Protein AF-A0AA38UL57-F1 (afdb_monomer)

Foldseek 3Di:
DDPPQQPDQDQDPVQRERDDDPNVVVVLVVVDADQEEEEAEDDPPYCPPPRVLSHANHAEYAYEYDAPDDDPQVVLLCVCVSYLNHFKYKYAYFHDDDDPPDDHPQCCQLVVVCVVVVNPVFKTWGMWMWGFDPDSPGSDIHTQETEIETDADPPCPLVSLLSCLVSHLNHAYYEYHDVRPPDDDDPVSVVVSVVSNPNYNYYHYHPPPDDD

Sequence (212 aa):
MRNDDLSKVIYDYQTARLAFTPQFQMYLNQGMRLACLELPSLTPSSVFQSDFKILNGLEKIQVHMNADFLILSSWLSVLPSIHPTLNEFWLLHYIHDRSACHTAPSLSSFLDESRQQDLEKFISIRQVGLCRALGHHSQEWHVMGIVLKTELLCTSLLEILMLAASSFPKLKTLSLDLILLKTIYNINDFASVLAQFSSLRVLFLKNVLRCP

Solvent-accessible surface area (backbone atoms only — not comparable to full-atom values): 12122 Å² total; per-residue (Å²): 132,82,86,83,72,74,79,56,73,40,75,38,82,88,78,38,36,77,44,63,45,76,67,45,50,51,42,45,75,73,67,51,61,47,46,67,48,77,38,83,61,82,60,90,88,29,66,84,45,80,72,49,66,71,57,45,63,28,28,33,40,36,33,30,55,65,88,83,66,72,64,63,57,76,48,62,61,46,45,50,79,69,31,65,60,43,43,39,41,32,43,41,28,77,53,73,79,93,72,81,82,48,71,49,76,72,47,40,66,46,52,52,53,28,52,77,69,69,46,52,84,32,50,31,55,39,30,41,28,30,28,50,44,95,54,94,78,54,69,49,60,40,43,28,28,41,30,40,32,42,33,80,68,37,80,56,59,65,59,53,46,42,47,46,26,70,62,31,61,62,25,29,34,44,32,43,36,33,56,54,58,78,62,88,74,59,67,65,61,54,50,58,44,57,63,59,34,79,42,53,76,41,79,44,79,37,61,73,84,73,76,130

pLDDT: mean 75.28, std 16.04, range [33.53, 96.0]

Radius of gyration: 19.3 Å; Cα contacts (8 Å, |Δi|>4): 361; chains: 1; bounding box: 56×39×55 Å

Organism: NCBI:txid153919

Nearest PDB structures (foldseek):
  5hyw-assembly2_C  TM=4.059E-01  e=1.872E-01  Oryza sativa Japonica Group
  7r3b-assembly2_F  TM=3.282E-01  e=5.975E-01  Lactiplantibacillus plantarum
  7r3b-assembly1_A  TM=2.988E-01  e=3.896E-01  Lactiplantibacillus plantarum
  3m5d-assembly1_A  TM=2.687E-01  e=8.109E-01  Xanthomonas campestris pv. campestris
  7r3b-assembly2_G  TM=2.840E-01  e=4.680E-01  Lactiplantibacillus plantarum

Structure (mmCIF, N/CA/C/O backbone):
data_AF-A0AA38UL57-F1
#
_entry.id   AF-A0AA38UL57-F1
#
loop_
_atom_site.group_PDB
_atom_site.id
_atom_site.type_symbol
_atom_site.label_atom_id
_atom_site.label_alt_id
_atom_site.label_comp_id
_atom_site.label_asym_id
_atom_site.label_entity_id
_atom_site.label_seq_id
_atom_site.pdbx_PDB_ins_code
_atom_site.Cartn_x
_atom_site.Cartn_y
_atom_site.Cartn_z
_atom_site.occupancy
_atom_site.B_iso_or_equiv
_atom_site.auth_seq_id
_atom_site.auth_comp_id
_atom_site.auth_asym_id
_atom_site.auth_atom_id
_atom_site.pdbx_PDB_model_num
ATOM 1 N N . MET A 1 1 ? -36.461 15.541 4.515 1.00 39.69 1 MET A N 1
ATOM 2 C CA . MET A 1 1 ? -35.155 15.813 5.154 1.00 39.69 1 MET A CA 1
ATOM 3 C C . MET A 1 1 ? -34.126 14.947 4.453 1.00 39.69 1 MET A C 1
ATOM 5 O O . MET A 1 1 ? -34.385 13.762 4.290 1.00 39.69 1 MET A O 1
ATOM 9 N N . ARG A 1 2 ? -33.064 15.553 3.909 1.00 33.53 2 ARG A N 1
ATOM 10 C CA . ARG A 1 2 ? -32.035 14.860 3.118 1.00 33.53 2 ARG A CA 1
ATOM 11 C C . ARG A 1 2 ? -31.166 13.994 4.031 1.00 33.53 2 ARG A C 1
ATOM 13 O O . ARG A 1 2 ? -30.844 14.406 5.138 1.00 33.53 2 ARG A O 1
ATOM 20 N N . ASN A 1 3 ? -30.814 12.812 3.544 1.00 37.47 3 ASN A N 1
ATOM 21 C CA . ASN A 1 3 ? -30.130 11.736 4.263 1.00 37.47 3 ASN A CA 1
ATOM 22 C C . ASN A 1 3 ? -28.591 11.913 4.281 1.00 37.47 3 ASN A C 1
ATOM 24 O O . ASN A 1 3 ? -27.860 10.953 4.497 1.00 37.47 3 ASN A O 1
ATOM 28 N N . ASP A 1 4 ? -28.096 13.130 4.024 1.00 42.66 4 ASP A N 1
ATOM 29 C CA . ASP A 1 4 ? -26.707 13.386 3.602 1.00 42.66 4 ASP A CA 1
ATOM 30 C C . ASP A 1 4 ? -25.745 13.780 4.746 1.00 42.66 4 ASP A C 1
ATOM 32 O O . ASP A 1 4 ? -24.563 14.023 4.499 1.00 42.66 4 ASP A O 1
ATOM 36 N N . ASP A 1 5 ? -26.222 13.842 5.997 1.00 46.06 5 ASP A N 1
ATOM 37 C CA . ASP A 1 5 ? -25.428 14.310 7.154 1.00 46.06 5 ASP A CA 1
ATOM 38 C C . ASP A 1 5 ? -25.209 13.265 8.263 1.00 46.06 5 ASP A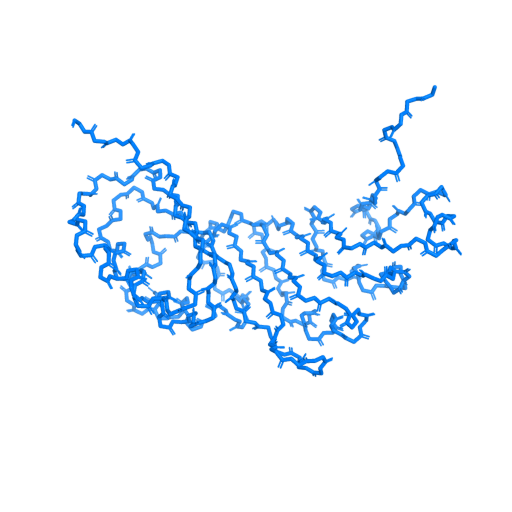 C 1
ATOM 40 O O . ASP A 1 5 ? -24.535 13.539 9.256 1.00 46.06 5 ASP A O 1
ATOM 44 N N . LEU A 1 6 ? -25.711 12.039 8.090 1.00 44.00 6 LEU A N 1
ATOM 45 C CA . LEU A 1 6 ? -25.565 10.967 9.086 1.00 44.00 6 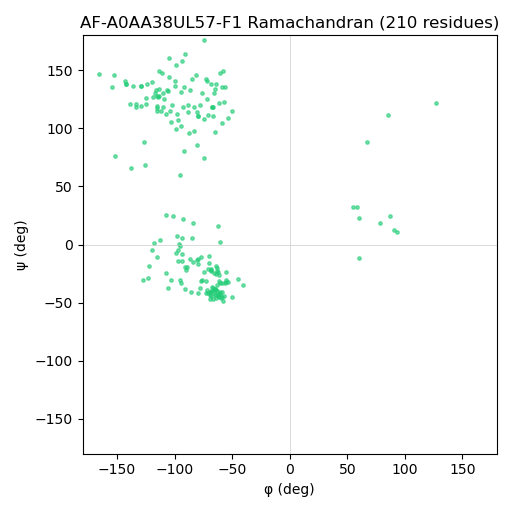LEU A CA 1
ATOM 46 C C . LEU A 1 6 ? -24.207 10.246 9.043 1.00 44.00 6 LEU A C 1
ATOM 48 O O . LEU A 1 6 ? -23.879 9.507 9.968 1.00 44.00 6 LEU A O 1
ATOM 52 N N . SER A 1 7 ? -23.415 10.450 7.989 1.00 47.94 7 SER A N 1
ATOM 53 C CA . SER A 1 7 ? -22.203 9.672 7.694 1.00 47.94 7 SER A CA 1
ATOM 54 C C . SER A 1 7 ? -20.891 10.451 7.816 1.00 47.94 7 SER A C 1
ATOM 56 O O . SER A 1 7 ? -19.830 9.905 7.520 1.00 47.94 7 SER A O 1
ATOM 58 N N . LYS A 1 8 ? -20.920 11.716 8.250 1.00 53.06 8 LYS A N 1
ATOM 59 C CA . LYS A 1 8 ? -19.702 12.532 8.319 1.00 53.06 8 LYS A CA 1
ATOM 60 C C . LYS A 1 8 ? -19.080 12.464 9.707 1.00 53.06 8 LYS A C 1
ATOM 62 O O . LYS A 1 8 ? -19.508 13.152 10.631 1.00 53.06 8 LYS A O 1
ATOM 67 N N . VAL A 1 9 ? -18.022 11.669 9.821 1.00 57.31 9 VAL A N 1
ATOM 68 C CA . VAL A 1 9 ? -16.957 11.970 10.778 1.00 57.31 9 VAL A CA 1
ATOM 69 C C . VAL A 1 9 ? -16.225 13.185 10.215 1.00 57.31 9 VAL A C 1
ATOM 71 O O . VAL A 1 9 ? -15.632 13.106 9.140 1.00 57.31 9 VAL A O 1
ATOM 74 N N . ILE A 1 10 ? -16.339 14.331 10.883 1.00 59.44 10 ILE A N 1
ATOM 75 C CA . ILE A 1 10 ? -15.675 15.558 10.446 1.00 59.44 10 ILE A CA 1
ATOM 76 C C . ILE A 1 10 ? -14.338 15.610 11.169 1.00 59.44 10 ILE A C 1
ATOM 78 O O . ILE A 1 10 ? -14.285 15.661 12.395 1.00 59.44 10 ILE A O 1
ATOM 82 N N . TYR A 1 11 ? -13.246 15.590 10.414 1.00 55.00 11 TYR A N 1
ATOM 83 C CA . TYR A 1 11 ? -11.950 15.935 10.974 1.00 55.00 11 TYR A CA 1
ATOM 84 C C . TYR A 1 11 ? -11.855 17.459 11.049 1.00 55.00 11 TYR A C 1
ATOM 86 O O . TYR A 1 11 ? -11.825 18.134 10.018 1.00 55.00 11 TYR A O 1
ATOM 94 N N . ASP A 1 12 ? -11.865 18.010 12.261 1.00 55.81 12 ASP A N 1
ATOM 95 C CA . ASP A 1 12 ? -11.631 19.436 12.458 1.00 55.81 12 ASP A CA 1
ATOM 96 C C . ASP A 1 12 ? -10.126 19.688 12.392 1.00 55.81 12 ASP A C 1
ATOM 98 O O . ASP A 1 12 ? -9.389 19.297 13.286 1.00 55.81 12 ASP A O 1
ATOM 102 N N . TYR A 1 13 ? -9.661 20.357 11.340 1.00 53.31 13 TYR A N 1
ATOM 103 C CA . TYR A 1 13 ? -8.241 20.652 11.144 1.00 53.31 13 TYR A CA 1
ATOM 104 C C . TYR A 1 13 ? -7.667 21.664 12.143 1.00 53.31 13 TYR A C 1
ATOM 106 O O . TYR A 1 13 ? -6.452 21.685 12.335 1.00 53.31 13 TYR A O 1
ATOM 114 N N . GLN A 1 14 ? -8.501 22.508 12.759 1.00 49.41 14 GLN A N 1
ATOM 115 C CA . GLN A 1 14 ? -8.043 23.542 13.693 1.00 49.41 14 GLN A CA 1
ATOM 116 C C . GLN A 1 14 ? -7.761 22.955 15.073 1.00 49.41 14 GLN A C 1
ATOM 118 O O . GLN A 1 14 ? -6.758 23.287 15.701 1.00 49.41 14 GLN A O 1
ATOM 123 N N . THR A 1 15 ? -8.640 22.066 15.535 1.00 53.81 15 THR A N 1
ATOM 124 C CA . THR A 1 15 ? -8.465 21.358 16.814 1.00 53.81 15 THR A CA 1
ATOM 125 C C . THR A 1 15 ? -7.777 20.010 16.645 1.00 53.81 15 THR A C 1
ATOM 127 O O . THR A 1 15 ? -7.304 19.423 17.617 1.00 53.81 15 THR A O 1
ATOM 130 N N . ALA A 1 16 ? -7.703 19.540 15.400 1.00 54.12 16 ALA A N 1
ATOM 131 C CA . ALA A 1 16 ? -7.170 18.261 14.981 1.00 54.12 16 ALA A CA 1
ATOM 132 C C . ALA A 1 16 ? -7.927 17.062 15.623 1.00 54.12 16 ALA A C 1
ATOM 134 O O . ALA A 1 16 ? -7.441 15.936 15.703 1.00 54.12 16 ALA A O 1
ATOM 135 N N . ARG A 1 17 ? -9.178 17.290 16.047 1.00 59.09 17 ARG A N 1
ATOM 136 C CA . ARG A 1 17 ? -10.042 16.287 16.685 1.00 59.09 17 ARG A CA 1
ATOM 137 C C . ARG A 1 17 ? -11.017 15.676 15.688 1.00 59.09 17 ARG A C 1
ATOM 139 O O . ARG A 1 17 ? -11.420 16.298 14.703 1.00 59.09 17 ARG A O 1
ATOM 146 N N . LEU A 1 18 ? -11.453 14.456 15.996 1.00 65.19 18 LEU A N 1
ATOM 147 C CA . LEU A 1 18 ? -12.640 13.888 15.370 1.00 65.19 18 LEU A CA 1
ATOM 148 C C . LEU A 1 18 ? -13.866 14.568 15.976 1.00 65.19 18 LEU A C 1
ATOM 150 O O . LEU A 1 18 ? -14.209 14.341 17.136 1.00 65.19 18 LEU A O 1
ATOM 154 N N . ALA A 1 19 ? -14.514 15.421 15.193 1.00 64.62 19 ALA A N 1
ATOM 155 C CA . ALA A 1 19 ? -15.804 15.983 15.533 1.00 64.62 19 ALA A CA 1
ATOM 156 C C . ALA A 1 19 ? -16.893 15.042 15.011 1.00 64.62 19 ALA A C 1
ATOM 158 O O . ALA A 1 19 ? -17.074 14.844 13.805 1.00 64.62 19 ALA A O 1
ATOM 159 N N . PHE A 1 20 ? -17.630 14.453 15.946 1.00 70.25 20 PHE A N 1
ATOM 160 C CA . PHE A 1 20 ? -18.813 13.666 15.638 1.00 70.25 20 PHE A CA 1
ATOM 161 C C . PHE A 1 20 ? -20.037 14.568 15.690 1.00 70.25 20 PHE A C 1
ATOM 163 O O . PHE A 1 20 ? -20.208 15.354 16.625 1.00 70.25 20 PHE A O 1
ATOM 170 N N . THR A 1 21 ? -20.923 14.445 14.703 1.00 72.44 21 THR A N 1
ATOM 171 C CA . THR A 1 21 ? -22.238 15.074 14.827 1.00 72.44 21 THR A CA 1
ATOM 172 C C . THR A 1 21 ? -22.956 14.477 16.048 1.00 72.44 21 THR A C 1
ATOM 174 O O . THR A 1 21 ? -22.775 13.290 16.347 1.00 72.44 21 THR A O 1
ATOM 177 N N . PRO A 1 22 ? -23.801 15.242 16.767 1.00 74.94 22 PRO A N 1
ATOM 178 C CA . PRO A 1 22 ? -24.535 14.715 17.923 1.00 74.94 22 PRO A CA 1
ATOM 179 C C . PRO A 1 22 ? -25.340 13.446 17.598 1.00 74.94 22 PRO A C 1
ATOM 181 O O . PRO A 1 22 ? -25.468 12.546 18.424 1.00 74.94 22 PRO A O 1
ATOM 184 N N . GLN A 1 23 ? -25.839 13.354 16.363 1.00 75.56 23 GLN A N 1
ATOM 185 C CA . GLN A 1 23 ? -26.546 12.187 15.843 1.00 75.56 23 GLN A CA 1
ATOM 186 C C . GLN A 1 23 ? -25.615 10.976 15.716 1.00 75.56 23 GLN A C 1
ATOM 188 O O . GLN A 1 23 ? -25.959 9.898 16.190 1.00 75.56 23 GLN A O 1
ATOM 193 N N . PHE A 1 24 ? -24.419 11.148 15.146 1.00 75.75 24 PHE A N 1
ATOM 194 C CA . PHE A 1 24 ? -23.432 10.074 15.039 1.00 75.75 24 PHE A CA 1
ATOM 195 C C . PHE A 1 24 ? -22.999 9.558 16.417 1.00 75.75 24 PHE A C 1
ATOM 197 O O . PHE A 1 24 ? -22.972 8.348 16.639 1.00 75.75 24 PHE A O 1
ATOM 204 N N . GLN A 1 25 ? -22.764 10.462 17.375 1.00 77.62 25 GLN A N 1
ATOM 205 C CA . GLN A 1 25 ? -22.447 10.085 18.755 1.00 77.62 25 GLN A CA 1
ATOM 206 C C . GLN A 1 25 ? -23.578 9.272 19.403 1.00 77.62 25 GLN A C 1
ATOM 208 O O . GLN A 1 25 ? -23.317 8.288 20.094 1.00 77.62 25 GLN A O 1
ATOM 213 N N . MET A 1 26 ? -24.837 9.649 19.162 1.00 80.69 26 MET A N 1
ATOM 214 C CA . MET A 1 26 ? -25.993 8.893 19.644 1.00 80.69 26 MET A CA 1
ATOM 215 C C . MET A 1 26 ? -26.011 7.464 19.081 1.00 80.69 26 MET A C 1
ATOM 217 O O . MET A 1 26 ? -26.244 6.528 19.843 1.00 80.69 26 MET A O 1
ATOM 221 N N . TYR A 1 27 ? -25.711 7.270 17.792 1.00 81.50 27 TYR A N 1
ATOM 222 C CA . TYR A 1 27 ? -25.645 5.929 17.197 1.00 81.50 27 TYR A CA 1
ATOM 223 C C . TYR A 1 27 ? -24.484 5.093 17.737 1.00 81.50 27 TYR A C 1
ATOM 225 O O . TYR A 1 27 ? -24.675 3.912 18.033 1.00 81.50 27 TYR A O 1
ATOM 233 N N . LEU A 1 28 ? -23.302 5.691 17.926 1.00 81.38 28 LEU A N 1
ATOM 234 C CA . LEU A 1 28 ? -22.182 5.014 18.591 1.00 81.38 28 LEU A CA 1
ATOM 235 C C . LEU A 1 28 ? -22.581 4.548 20.000 1.00 81.38 28 LEU A C 1
ATOM 237 O O . LEU A 1 28 ? -22.353 3.393 20.358 1.00 81.38 28 LEU A O 1
ATOM 241 N N . ASN A 1 29 ? -23.259 5.409 20.766 1.00 81.94 29 ASN A N 1
ATOM 242 C CA . ASN A 1 29 ? -23.751 5.083 22.107 1.00 81.94 29 ASN A CA 1
ATOM 243 C C . ASN A 1 29 ? -24.842 3.992 22.100 1.00 81.94 29 ASN A C 1
ATOM 245 O O . ASN A 1 29 ? -25.008 3.290 23.094 1.00 81.94 29 ASN A O 1
ATOM 249 N N . GLN A 1 30 ? -25.565 3.820 20.989 1.00 85.81 30 GLN A N 1
ATOM 250 C CA . GLN A 1 30 ? -26.542 2.741 20.779 1.00 85.81 30 GLN A CA 1
ATOM 251 C C . GLN A 1 30 ? -25.903 1.431 20.278 1.00 85.81 30 GLN A C 1
ATOM 253 O O . GLN A 1 30 ? -26.613 0.471 19.985 1.00 85.81 30 GLN A O 1
ATOM 258 N N . GLY A 1 31 ? -24.569 1.363 20.196 1.00 81.69 31 GLY A N 1
ATOM 259 C CA . GLY A 1 31 ? -23.832 0.153 19.826 1.00 81.69 31 GLY A CA 1
ATOM 260 C C . GLY A 1 31 ? -23.500 0.033 18.339 1.00 81.69 31 GLY A C 1
ATOM 261 O O . GLY A 1 31 ? -23.044 -1.032 17.911 1.00 81.69 31 GLY A O 1
ATOM 262 N N . MET A 1 32 ? -23.692 1.096 17.549 1.00 82.81 32 MET A N 1
ATOM 263 C CA . MET A 1 32 ? -23.219 1.128 16.165 1.00 82.81 32 MET A CA 1
ATOM 264 C C . MET A 1 32 ? -21.700 0.925 16.125 1.00 82.81 32 MET A C 1
ATOM 266 O O . MET A 1 32 ? -20.954 1.525 16.899 1.00 82.81 32 MET A O 1
ATOM 270 N N . ARG A 1 33 ? -21.245 0.072 15.204 1.00 82.81 33 ARG A N 1
ATOM 271 C CA . ARG A 1 33 ? -19.826 -0.215 14.980 1.00 82.81 33 ARG A CA 1
ATOM 272 C C . ARG A 1 33 ? -19.364 0.457 13.700 1.00 82.81 33 ARG A C 1
ATOM 274 O O . ARG A 1 33 ? -20.026 0.336 12.670 1.00 82.81 33 ARG A O 1
ATOM 281 N N . LEU A 1 34 ? -18.231 1.143 13.766 1.00 82.62 34 LEU A N 1
ATOM 282 C CA . LEU A 1 34 ? -17.627 1.782 12.606 1.00 82.62 34 LEU A CA 1
ATOM 283 C C . LEU A 1 34 ? -16.545 0.862 12.052 1.00 82.62 34 LEU A C 1
ATOM 285 O O . LEU A 1 34 ? -15.493 0.758 12.660 1.00 82.62 34 LEU A O 1
ATOM 289 N N . ALA A 1 35 ? -16.784 0.225 10.905 1.00 85.25 35 ALA A N 1
ATOM 290 C CA . ALA A 1 35 ? -15.819 -0.703 10.307 1.00 85.25 35 ALA A CA 1
ATOM 291 C C . ALA A 1 35 ? -14.653 0.003 9.592 1.00 85.25 35 ALA A C 1
ATOM 293 O O . ALA A 1 35 ? -13.537 -0.512 9.572 1.00 85.25 35 ALA A O 1
ATOM 294 N N . CYS A 1 36 ? -14.894 1.185 9.015 1.00 84.94 36 CYS A N 1
ATOM 295 C CA . CYS A 1 36 ? -13.905 1.923 8.235 1.00 84.94 36 CYS A CA 1
ATOM 296 C C . CYS A 1 36 ? -13.920 3.412 8.586 1.00 84.94 36 CYS A C 1
ATOM 298 O O . CYS A 1 36 ? -14.990 4.015 8.666 1.00 84.94 36 CYS A O 1
ATOM 300 N N . LEU A 1 37 ? -12.735 4.003 8.736 1.00 84.19 37 LEU A N 1
ATOM 301 C CA . LEU A 1 37 ? -12.545 5.434 8.959 1.00 84.19 37 LEU A CA 1
ATOM 302 C C . LEU A 1 37 ? -11.600 6.009 7.903 1.00 84.19 37 LEU A C 1
ATOM 304 O O . LEU A 1 37 ? -10.483 5.524 7.746 1.00 84.19 37 LEU A O 1
ATOM 308 N N . GLU A 1 38 ? -12.033 7.054 7.207 1.00 81.88 38 GLU A N 1
ATOM 309 C CA . GLU A 1 38 ? -11.216 7.792 6.244 1.00 81.88 38 GLU A CA 1
ATOM 310 C C . GLU A 1 38 ? -10.880 9.174 6.809 1.00 81.88 38 GLU A C 1
ATOM 312 O O . GLU A 1 38 ? -11.768 9.919 7.223 1.00 81.88 38 GLU A O 1
ATOM 317 N N . LEU A 1 39 ? -9.590 9.499 6.861 1.00 77.19 39 LEU A N 1
ATOM 318 C CA . LEU A 1 39 ? -9.062 10.728 7.438 1.00 77.19 39 LEU A CA 1
ATOM 319 C C . LEU A 1 39 ? -8.370 11.550 6.352 1.00 77.19 39 LEU A C 1
ATOM 321 O O . LEU A 1 39 ? -7.529 11.015 5.630 1.00 77.19 39 LEU A O 1
ATOM 325 N N . PRO A 1 40 ? -8.681 12.845 6.222 1.00 67.81 40 PRO A N 1
ATOM 326 C CA . PRO A 1 40 ? -8.172 13.651 5.120 1.00 67.81 40 PRO A CA 1
ATOM 327 C C . PRO A 1 40 ? -6.765 14.229 5.368 1.00 67.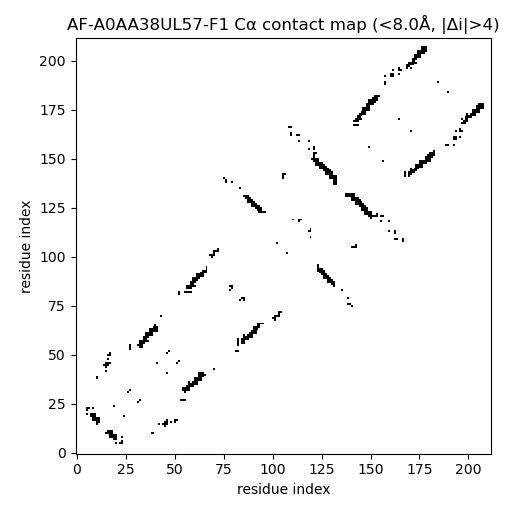81 40 PRO A C 1
ATOM 329 O O . PRO A 1 40 ? -6.144 14.733 4.440 1.00 67.81 40 PRO A O 1
ATOM 332 N N . SER A 1 41 ? -6.279 14.213 6.612 1.00 65.50 41 SER A N 1
ATOM 333 C CA . SER A 1 41 ? -4.887 14.475 6.992 1.00 65.50 41 SER A CA 1
ATOM 334 C C . SER A 1 41 ? -4.668 14.012 8.427 1.00 65.50 41 SER A C 1
ATOM 336 O O . SER A 1 41 ? -5.581 14.087 9.248 1.00 65.50 41 SER A O 1
ATOM 338 N N . LEU A 1 42 ? -3.466 13.533 8.732 1.00 61.97 42 LEU A N 1
ATOM 339 C CA . LEU A 1 42 ? -3.070 13.140 10.076 1.00 61.97 42 LEU A CA 1
ATOM 340 C C . LEU A 1 42 ? -1.943 14.048 10.566 1.00 61.97 42 LEU A C 1
ATOM 342 O O . LEU A 1 42 ? -0.854 14.043 9.996 1.00 61.97 42 LEU A O 1
ATOM 346 N N . THR A 1 43 ? -2.178 14.775 11.659 1.00 56.41 43 THR A N 1
ATOM 347 C CA . THR A 1 43 ? -1.113 15.441 12.417 1.00 56.41 43 THR A CA 1
ATOM 348 C C . THR A 1 43 ? -0.735 14.605 13.656 1.00 56.41 43 THR A C 1
ATOM 350 O O . THR A 1 43 ? -1.627 14.110 14.347 1.00 56.41 43 THR A O 1
ATOM 353 N N . PRO A 1 44 ? 0.574 14.437 13.967 1.00 52.81 44 PRO A N 1
ATOM 354 C CA . PRO A 1 44 ? 1.130 13.659 15.090 1.00 52.81 44 PRO A CA 1
ATOM 355 C C . PRO A 1 44 ? 0.400 13.755 16.441 1.00 52.81 44 PRO A C 1
ATOM 357 O O . PRO A 1 44 ? 0.345 12.787 17.201 1.00 52.81 44 PRO A O 1
ATOM 360 N N . SER A 1 45 ? -0.156 14.924 16.750 1.00 54.38 45 SER A N 1
ATOM 361 C CA . SER A 1 45 ? -0.622 15.304 18.085 1.00 54.38 45 SER A CA 1
ATOM 362 C C . SER A 1 45 ? -2.102 15.037 18.366 1.00 54.38 45 SER A C 1
ATOM 364 O O . SER A 1 45 ? -2.542 15.208 19.504 1.00 54.38 45 SER A O 1
ATOM 366 N N . SER A 1 46 ? -2.891 14.651 17.367 1.00 52.22 46 SER A N 1
ATOM 367 C CA . SER A 1 46 ? -4.317 14.961 17.423 1.00 52.22 46 SER A CA 1
ATOM 368 C C . SER A 1 46 ? -5.268 13.772 17.326 1.00 52.22 46 SER A C 1
ATOM 370 O O . SER A 1 46 ? -6.330 13.768 17.945 1.00 52.22 46 SER A O 1
ATOM 372 N N . VAL A 1 47 ? -4.850 12.707 16.643 1.00 54.16 47 VAL A N 1
ATOM 373 C CA . VAL A 1 47 ? -5.735 11.571 16.345 1.00 54.16 47 VAL A CA 1
ATOM 374 C C . VAL A 1 47 ? -5.778 10.518 17.444 1.00 54.16 47 VAL A C 1
ATOM 376 O O . VAL A 1 47 ? -6.701 9.720 17.479 1.00 54.16 47 VAL A O 1
ATOM 379 N N . PHE A 1 48 ? -4.876 10.563 18.423 1.00 55.03 48 PHE A N 1
ATOM 380 C CA . PHE A 1 48 ? -4.838 9.581 19.519 1.00 55.03 48 PHE A CA 1
ATOM 381 C C . PHE A 1 48 ? -5.308 10.136 20.866 1.00 55.03 48 PHE A C 1
ATOM 383 O O . PHE A 1 48 ? -4.933 9.635 21.928 1.00 55.03 48 PHE A O 1
ATOM 390 N N . GLN A 1 49 ? -6.154 11.165 20.824 1.00 57.47 49 GLN A N 1
ATOM 391 C CA . GLN A 1 49 ? -6.894 11.639 21.992 1.00 57.47 49 GLN A CA 1
ATOM 392 C C . GLN A 1 49 ? -8.049 10.677 22.347 1.00 57.47 49 GLN A C 1
ATOM 394 O O . GLN A 1 49 ? -8.303 9.684 21.660 1.00 57.47 49 GLN A O 1
ATOM 399 N N . SER A 1 50 ? -8.754 10.965 23.447 1.00 57.19 50 SER A N 1
ATOM 400 C CA . SER A 1 50 ? -9.918 10.217 23.963 1.00 57.19 50 SER A CA 1
ATOM 401 C C . SER A 1 50 ? -10.948 9.823 22.900 1.00 57.19 50 SER A C 1
ATOM 403 O O . SER A 1 50 ? -11.602 8.791 23.028 1.00 57.19 50 SER A O 1
ATOM 405 N N . ASP A 1 51 ? -11.055 10.625 21.847 1.00 64.38 51 ASP A N 1
ATOM 406 C CA . ASP A 1 51 ? -12.128 10.573 20.858 1.00 64.38 51 ASP A CA 1
ATOM 407 C C . ASP A 1 51 ? -11.919 9.462 19.812 1.00 64.38 51 ASP A C 1
ATOM 409 O O . ASP A 1 51 ? -12.862 9.049 19.146 1.00 64.38 51 ASP A O 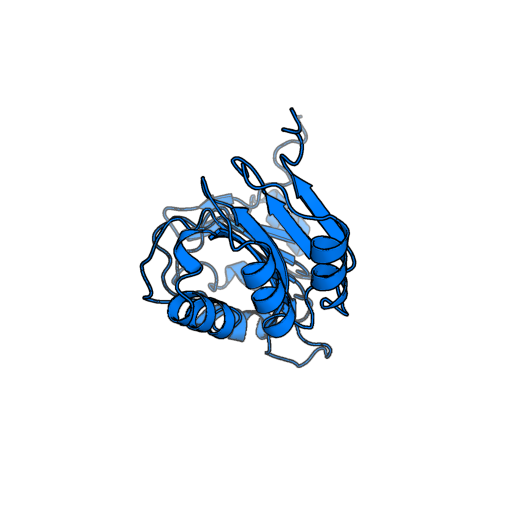1
ATOM 413 N N . PHE A 1 52 ? -10.704 8.916 19.690 1.00 70.81 52 PHE A N 1
ATOM 414 C CA . PHE A 1 52 ? -10.449 7.741 18.846 1.00 70.81 52 PHE A CA 1
ATOM 415 C C . PHE A 1 52 ? -10.901 6.455 19.541 1.00 70.81 52 PHE A C 1
ATOM 417 O O . PHE A 1 52 ? -11.493 5.571 18.931 1.00 70.81 52 PHE A O 1
ATOM 424 N N . LYS A 1 53 ? -10.706 6.391 20.866 1.00 71.94 53 LYS A N 1
ATOM 425 C CA . LYS A 1 53 ? -11.026 5.217 21.692 1.00 71.94 53 LYS A CA 1
ATOM 426 C C . LYS A 1 53 ? -12.515 4.875 21.707 1.00 71.94 53 LYS A C 1
ATOM 428 O O . LYS A 1 53 ? -12.862 3.738 22.001 1.00 71.94 53 LYS A O 1
ATOM 433 N N . ILE A 1 54 ? -13.388 5.841 21.415 1.00 74.00 54 ILE A N 1
ATOM 434 C CA . ILE A 1 54 ? -14.839 5.619 21.398 1.00 74.00 54 ILE A CA 1
ATOM 435 C C . ILE A 1 54 ? -15.323 4.888 20.135 1.00 74.00 54 ILE A C 1
ATOM 437 O O . ILE A 1 54 ? -16.472 4.449 20.085 1.00 74.00 54 ILE A O 1
ATOM 441 N N . LEU A 1 55 ? -14.464 4.726 19.122 1.00 79.19 55 LEU A N 1
ATOM 442 C CA . LEU A 1 55 ? -14.803 4.043 17.876 1.00 79.19 55 LEU A CA 1
ATOM 443 C C . LEU A 1 55 ? -14.666 2.523 18.024 1.00 79.19 55 LEU A C 1
ATOM 445 O O . LEU A 1 55 ? -13.590 1.943 17.886 1.00 79.19 55 LEU A O 1
ATOM 449 N N . ASN A 1 56 ? -15.784 1.849 18.277 1.00 79.94 56 ASN A N 1
ATOM 450 C CA . ASN A 1 56 ? -15.811 0.392 18.378 1.00 79.94 56 ASN A CA 1
ATOM 451 C C . ASN A 1 56 ? -15.957 -0.286 17.009 1.00 79.94 56 ASN A C 1
ATOM 453 O O . ASN A 1 56 ? -16.734 0.150 16.159 1.00 79.94 56 ASN A O 1
ATOM 457 N N . GLY A 1 57 ? -15.264 -1.417 16.840 1.00 82.88 57 GLY A N 1
ATOM 458 C CA . GLY A 1 57 ? -15.368 -2.268 15.650 1.00 82.88 57 GLY A CA 1
ATOM 459 C C . GLY A 1 57 ? -14.593 -1.772 14.431 1.00 82.88 57 GLY A C 1
ATOM 460 O O . GLY A 1 57 ? -14.887 -2.213 13.328 1.00 82.88 57 GLY A O 1
ATOM 461 N N . LEU A 1 58 ? -13.621 -0.878 14.627 1.00 86.50 58 LEU A N 1
ATOM 462 C CA . LEU A 1 58 ? -12.766 -0.377 13.557 1.00 86.50 58 LEU A CA 1
ATOM 463 C C . LEU A 1 58 ? -11.876 -1.492 13.013 1.00 86.50 58 LEU A C 1
ATOM 465 O O . LEU A 1 58 ? -11.078 -2.065 13.754 1.00 86.50 58 LEU A O 1
ATOM 469 N N . GLU A 1 59 ? -12.036 -1.797 11.729 1.00 88.62 59 GLU A N 1
ATOM 470 C CA . GLU A 1 59 ? -11.265 -2.811 11.002 1.00 88.62 59 GLU A CA 1
ATOM 471 C C . GLU A 1 59 ? -10.260 -2.142 10.063 1.00 88.62 59 GLU A C 1
ATOM 473 O O . GLU A 1 59 ? -9.105 -2.562 9.976 1.00 88.62 59 GLU A O 1
ATOM 478 N N . LYS A 1 60 ? -10.658 -1.025 9.445 1.00 88.62 60 LYS A N 1
ATOM 479 C CA . LYS A 1 60 ? -9.867 -0.318 8.443 1.00 88.62 60 LYS A CA 1
ATOM 480 C C . LYS A 1 60 ? -9.738 1.173 8.731 1.00 88.62 60 LYS A C 1
ATOM 482 O O . LYS A 1 60 ? -10.721 1.853 9.014 1.00 88.62 60 LYS A O 1
ATOM 487 N N . ILE A 1 61 ? -8.533 1.705 8.559 1.00 86.38 61 ILE A N 1
ATOM 488 C CA . ILE A 1 61 ? -8.289 3.152 8.506 1.00 86.38 61 ILE A CA 1
ATOM 489 C C . ILE A 1 61 ? -7.680 3.503 7.153 1.00 86.38 61 ILE A C 1
ATOM 491 O O . ILE A 1 61 ? -6.824 2.782 6.644 1.00 86.38 61 ILE A O 1
ATOM 495 N N . GLN A 1 62 ? -8.107 4.616 6.570 1.00 86.25 62 GLN A N 1
ATOM 496 C CA . GLN A 1 62 ? -7.489 5.217 5.397 1.00 86.25 62 GLN A CA 1
ATOM 497 C C . GLN A 1 62 ? -7.108 6.651 5.715 1.00 86.25 62 GLN A C 1
ATOM 499 O O . GLN A 1 62 ? -7.872 7.369 6.354 1.00 86.25 62 GLN A O 1
ATOM 504 N N . VAL A 1 63 ? -5.932 7.068 5.275 1.00 80.31 63 VAL A N 1
ATOM 505 C CA . VAL A 1 63 ? -5.415 8.393 5.578 1.00 80.31 63 VAL A CA 1
ATOM 506 C C . VAL A 1 63 ? -4.875 9.031 4.321 1.00 80.31 63 VAL A C 1
ATOM 508 O O . VAL A 1 63 ? -3.933 8.512 3.730 1.00 80.31 63 VAL A O 1
ATOM 511 N N . HIS A 1 64 ? -5.424 10.181 3.955 1.00 76.81 64 HIS A N 1
ATOM 512 C CA . HIS A 1 64 ? -4.833 11.058 2.957 1.00 76.81 64 HIS A CA 1
ATOM 513 C C . HIS A 1 64 ? -3.696 11.833 3.590 1.00 76.81 64 HIS A C 1
ATOM 515 O O . HIS A 1 64 ? -3.893 12.544 4.569 1.00 76.81 64 HIS A O 1
ATOM 521 N N . MET A 1 65 ? -2.495 11.675 3.059 1.00 69.75 65 MET A N 1
ATOM 522 C CA . MET A 1 65 ? -1.354 12.449 3.524 1.00 69.75 65 MET A CA 1
ATOM 523 C C . MET A 1 65 ? -1.174 13.702 2.675 1.00 69.75 65 MET A C 1
ATOM 525 O O . MET A 1 65 ? -1.598 13.747 1.518 1.00 69.75 65 MET A O 1
ATOM 529 N N . ASN A 1 66 ? -0.495 14.694 3.246 1.00 62.75 66 ASN A N 1
ATOM 530 C CA . ASN A 1 66 ? 0.057 15.842 2.528 1.00 62.75 66 ASN A CA 1
ATOM 531 C C . ASN A 1 66 ? 1.584 15.671 2.404 1.00 62.75 66 ASN A C 1
ATOM 533 O O . ASN A 1 66 ? 2.160 14.859 3.125 1.00 62.75 66 ASN A O 1
ATOM 537 N N . ALA A 1 67 ? 2.204 16.393 1.462 1.00 54.47 67 ALA A N 1
ATOM 538 C CA . ALA A 1 67 ? 3.580 16.176 0.981 1.00 54.47 67 ALA A CA 1
ATOM 539 C C . ALA A 1 67 ? 4.667 16.174 2.075 1.00 54.47 67 ALA A C 1
ATOM 541 O O . ALA A 1 67 ? 5.711 15.548 1.907 1.00 54.47 67 ALA A O 1
ATOM 542 N N . ASP A 1 68 ? 4.404 16.810 3.215 1.00 49.97 68 ASP A N 1
ATOM 543 C CA . ASP A 1 68 ? 5.377 17.059 4.279 1.00 49.97 68 ASP A CA 1
ATOM 544 C C . ASP A 1 68 ? 5.330 15.988 5.378 1.00 49.97 68 ASP A C 1
ATOM 546 O O . ASP A 1 68 ? 5.021 16.264 6.542 1.00 49.97 68 ASP A O 1
ATOM 550 N N . PHE A 1 69 ? 5.575 14.726 5.016 1.00 51.97 69 PHE A N 1
ATOM 551 C CA . PHE A 1 69 ? 5.324 13.630 5.945 1.00 51.97 69 PHE A CA 1
ATOM 552 C C . PHE A 1 69 ? 6.432 13.411 6.994 1.00 51.97 69 PHE A C 1
ATOM 554 O O . PHE A 1 69 ? 7.529 12.942 6.690 1.00 51.97 69 PHE A O 1
ATOM 561 N N . LEU A 1 70 ? 6.085 13.658 8.264 1.00 49.25 70 LEU A N 1
ATOM 562 C CA . LEU A 1 70 ? 6.829 13.280 9.470 1.00 49.25 70 LEU A CA 1
ATOM 563 C C . LEU A 1 70 ? 6.007 12.270 10.302 1.00 49.25 70 LEU A C 1
ATOM 565 O O . LEU A 1 70 ? 4.977 12.605 10.877 1.00 49.25 70 LEU A O 1
ATOM 569 N N . ILE A 1 71 ? 6.548 11.049 10.400 1.00 53.25 71 ILE A N 1
ATOM 570 C CA . ILE A 1 71 ? 6.351 10.027 11.452 1.00 53.25 71 ILE A CA 1
ATOM 571 C C . ILE A 1 71 ? 4.949 9.384 11.550 1.00 53.25 71 ILE A C 1
ATOM 573 O O . ILE A 1 71 ? 4.110 9.748 12.365 1.00 53.25 71 ILE A O 1
ATOM 577 N N . LEU A 1 72 ? 4.766 8.300 10.784 1.00 57.62 72 LEU A N 1
ATOM 578 C CA . LEU A 1 72 ? 3.690 7.300 10.942 1.00 57.62 72 LEU A CA 1
ATOM 579 C C . LEU A 1 72 ? 4.055 6.144 11.882 1.00 57.62 72 LEU A C 1
ATOM 581 O O . LEU A 1 72 ? 3.182 5.405 12.338 1.00 57.62 72 LEU A O 1
ATOM 585 N N . SER A 1 73 ? 5.350 5.930 12.125 1.00 57.34 73 SER A N 1
ATOM 586 C CA . SER A 1 73 ? 5.848 4.707 12.763 1.00 57.34 73 SER A CA 1
ATOM 587 C C . SER A 1 73 ? 5.426 4.579 14.225 1.00 57.34 73 SER A C 1
ATOM 589 O O . SER A 1 73 ? 5.106 3.478 14.667 1.00 57.34 73 SER A O 1
ATOM 591 N N . SER A 1 74 ? 5.370 5.692 14.960 1.00 61.06 74 SER A N 1
ATOM 592 C CA . SER A 1 74 ? 4.983 5.707 16.376 1.00 61.06 74 SER A CA 1
ATOM 593 C C . SER A 1 74 ? 3.509 5.369 16.605 1.00 61.06 74 SER A C 1
ATOM 595 O O . SER A 1 74 ? 3.143 4.947 17.695 1.00 61.06 74 SER A O 1
ATOM 597 N N . TRP A 1 75 ? 2.655 5.541 15.598 1.00 69.12 75 TRP A N 1
ATOM 598 C CA . TRP A 1 75 ? 1.220 5.300 15.717 1.00 69.12 75 TRP A CA 1
ATOM 599 C C . TRP A 1 75 ? 0.815 3.886 15.349 1.00 69.12 75 TRP A C 1
ATOM 601 O O . TRP A 1 75 ? -0.049 3.302 16.003 1.00 69.12 75 TRP A O 1
ATOM 611 N N . LEU A 1 76 ? 1.450 3.326 14.317 1.00 74.62 76 LEU A N 1
ATOM 612 C CA . LEU A 1 76 ? 1.191 1.956 13.881 1.00 74.62 76 LEU A CA 1
ATOM 613 C C . LEU A 1 76 ? 1.407 0.953 15.023 1.00 74.62 76 LEU A C 1
ATOM 615 O O . LEU A 1 76 ? 0.665 -0.019 15.118 1.00 74.62 76 LEU A O 1
ATOM 619 N N . SER A 1 77 ? 2.348 1.210 15.933 1.00 74.88 77 SER A N 1
ATOM 620 C CA . SER A 1 77 ? 2.574 0.366 17.114 1.00 74.88 77 SER A CA 1
ATOM 621 C C . SER A 1 77 ? 1.517 0.520 18.216 1.00 74.88 77 SER A C 1
ATOM 623 O O . SER A 1 77 ? 1.336 -0.392 19.016 1.00 74.88 77 SER A O 1
ATOM 625 N N . VAL A 1 78 ? 0.805 1.650 18.281 1.00 76.69 78 VAL A N 1
ATOM 626 C CA . VAL A 1 78 ? -0.202 1.922 19.324 1.00 76.69 78 VAL A CA 1
ATOM 627 C C . VAL A 1 78 ? -1.606 1.533 18.861 1.00 76.69 78 VAL A C 1
ATOM 629 O O . VAL A 1 78 ? -2.419 1.070 19.664 1.00 76.69 78 VAL A O 1
ATOM 632 N N . LEU A 1 79 ? -1.892 1.665 17.565 1.00 79.12 79 LEU A N 1
ATOM 633 C CA . LEU A 1 79 ? -3.200 1.389 16.965 1.00 79.12 79 LEU A CA 1
ATOM 634 C C . LEU A 1 79 ? -3.801 0.022 17.349 1.00 79.12 79 LEU A C 1
ATOM 636 O O . LEU A 1 79 ? -4.967 0.005 17.747 1.00 79.12 79 LEU A O 1
ATOM 640 N N . PRO A 1 80 ? -3.052 -1.101 17.336 1.00 79.50 80 PRO A N 1
ATOM 641 C CA . PRO A 1 80 ? -3.603 -2.405 17.707 1.00 79.50 80 PRO A CA 1
ATOM 642 C C . PRO A 1 80 ? -4.053 -2.497 19.170 1.00 79.50 80 PRO A C 1
ATOM 644 O O . PRO A 1 80 ? -4.919 -3.308 19.491 1.00 79.50 80 PRO A O 1
ATOM 647 N N . SER A 1 81 ? -3.474 -1.685 20.065 1.00 80.25 81 SER A N 1
ATOM 648 C CA . SER A 1 81 ? -3.883 -1.634 21.476 1.00 80.25 81 SER A CA 1
ATOM 649 C C . SER A 1 81 ? -5.193 -0.871 21.683 1.00 80.25 81 SER A C 1
ATOM 651 O O . SER A 1 81 ? -5.957 -1.201 22.587 1.00 80.25 81 SER A O 1
ATOM 653 N N . ILE A 1 82 ? -5.467 0.124 20.833 1.00 81.88 82 ILE A N 1
ATOM 654 C CA . ILE A 1 82 ? -6.682 0.942 20.905 1.00 81.88 82 ILE A CA 1
ATOM 655 C C . ILE A 1 82 ? -7.831 0.266 20.149 1.00 81.88 82 ILE A C 1
ATOM 657 O O . ILE A 1 82 ? -8.954 0.230 20.644 1.00 81.88 82 ILE A O 1
ATOM 661 N N . HIS A 1 83 ? -7.543 -0.318 18.983 1.00 85.38 83 HIS A N 1
ATOM 662 C CA . HIS A 1 83 ? -8.516 -1.021 18.149 1.00 85.38 83 HIS A CA 1
ATOM 663 C C . HIS A 1 83 ? -8.015 -2.434 17.826 1.00 85.38 83 HIS A C 1
ATOM 665 O O . HIS A 1 83 ? -7.387 -2.648 16.790 1.00 85.38 83 HIS A O 1
ATOM 671 N N . PRO A 1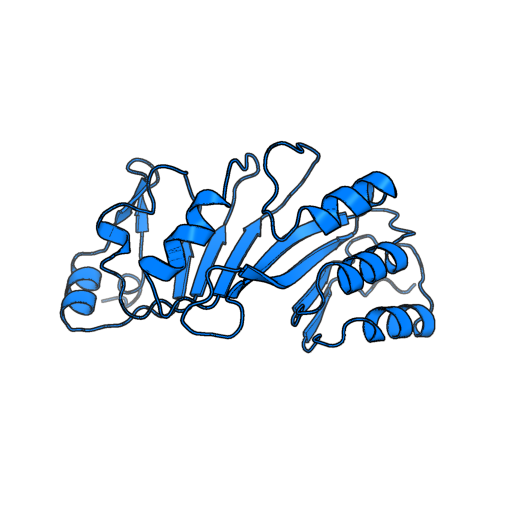 84 ? -8.313 -3.435 18.676 1.00 84.31 84 PRO A N 1
ATOM 672 C CA . PRO A 1 84 ? -7.858 -4.812 18.465 1.00 84.31 84 PRO A CA 1
ATOM 673 C C . PRO A 1 84 ? -8.391 -5.463 17.182 1.00 84.31 84 PRO A C 1
ATOM 675 O O . PRO A 1 84 ? -7.785 -6.406 16.670 1.00 84.31 84 PRO A O 1
ATOM 678 N N . THR A 1 85 ? -9.527 -4.970 16.680 1.00 87.06 85 THR A N 1
ATOM 679 C CA . THR A 1 85 ? -10.158 -5.397 15.423 1.00 87.06 85 THR A CA 1
ATOM 680 C C . THR A 1 85 ? -9.508 -4.782 14.187 1.00 87.06 85 THR A C 1
ATOM 682 O O . THR A 1 85 ? -9.765 -5.260 13.086 1.00 87.06 85 THR A O 1
ATOM 685 N N . LEU A 1 86 ? -8.650 -3.768 14.352 1.00 87.12 86 LEU A N 1
ATOM 686 C CA . LEU A 1 86 ? -7.989 -3.097 13.242 1.00 87.12 86 LEU A CA 1
ATOM 687 C C . LEU A 1 86 ? -7.002 -4.057 12.578 1.00 87.12 86 LEU A C 1
ATOM 689 O O . LEU A 1 86 ? -6.040 -4.527 13.196 1.00 87.12 86 LEU A O 1
ATOM 693 N N . ASN A 1 87 ? -7.251 -4.343 11.308 1.00 88.25 87 ASN A N 1
ATOM 694 C CA . ASN A 1 87 ? -6.463 -5.264 10.503 1.00 88.25 87 ASN A CA 1
ATOM 695 C C . ASN A 1 87 ? -5.885 -4.598 9.251 1.00 88.25 87 ASN A C 1
ATOM 697 O O . ASN A 1 87 ? -4.903 -5.118 8.719 1.00 88.25 87 ASN A O 1
ATOM 701 N N . GLU A 1 88 ? -6.434 -3.454 8.827 1.00 89.56 88 GLU A N 1
ATOM 702 C CA . GLU A 1 88 ? -6.018 -2.722 7.635 1.00 89.56 88 GLU A CA 1
ATOM 703 C C . GLU A 1 88 ? -5.747 -1.243 7.910 1.00 89.56 88 GLU A C 1
ATOM 705 O O . GLU A 1 88 ? -6.529 -0.534 8.549 1.00 89.56 88 GLU A O 1
ATOM 710 N N . PHE A 1 89 ? -4.655 -0.746 7.341 1.00 87.38 89 PHE A N 1
ATOM 711 C CA . PHE A 1 89 ? -4.293 0.660 7.404 1.00 87.38 89 PHE A CA 1
ATOM 712 C C . PHE A 1 89 ? -3.764 1.124 6.050 1.00 87.38 89 PHE A C 1
ATOM 714 O O . PHE A 1 89 ? -2.785 0.586 5.542 1.00 87.38 89 PHE A O 1
ATOM 721 N N . TRP A 1 90 ? -4.408 2.117 5.450 1.00 86.62 90 TRP A N 1
ATOM 722 C CA . TRP A 1 90 ? -4.059 2.626 4.130 1.00 86.62 90 TRP A CA 1
ATOM 723 C C . TRP A 1 90 ? -3.535 4.048 4.213 1.00 86.62 90 TRP A C 1
ATOM 725 O O . TRP A 1 90 ? -4.186 4.948 4.732 1.00 86.62 90 TRP A O 1
ATOM 735 N N . LEU A 1 91 ? -2.369 4.240 3.623 1.00 82.62 91 LEU A N 1
ATOM 736 C CA . LEU A 1 91 ? -1.733 5.518 3.383 1.00 82.62 91 LEU A CA 1
ATOM 737 C C . LEU A 1 91 ? -2.024 5.917 1.947 1.00 82.62 91 LEU A C 1
ATOM 739 O O . LEU A 1 91 ? -1.562 5.263 1.013 1.00 82.62 91 LEU A O 1
ATOM 743 N N . LEU A 1 92 ? -2.805 6.969 1.770 1.00 80.50 92 LEU A N 1
ATOM 744 C CA . LEU A 1 92 ? -3.175 7.529 0.482 1.00 80.50 92 LEU A CA 1
ATOM 745 C C . LEU A 1 92 ? -2.328 8.784 0.283 1.00 80.50 92 LEU A C 1
ATOM 747 O O . LEU A 1 92 ? -2.550 9.790 0.951 1.00 80.50 92 LEU A O 1
ATOM 751 N N . HIS A 1 93 ? -1.308 8.739 -0.576 1.00 70.25 93 HIS A N 1
ATOM 752 C CA . HIS A 1 93 ? -0.462 9.912 -0.754 1.00 70.25 93 HIS A CA 1
ATOM 753 C C . HIS A 1 93 ? 0.254 10.037 -2.092 1.00 70.25 93 HIS A C 1
ATOM 755 O O . HIS A 1 93 ? 0.951 9.137 -2.536 1.00 70.25 93 HIS A O 1
ATOM 761 N N . TYR A 1 94 ? 0.234 11.232 -2.676 1.00 54.16 94 TYR A N 1
ATOM 762 C CA . TYR A 1 94 ? 1.104 11.584 -3.791 1.00 54.16 94 TYR A CA 1
ATOM 763 C C . TYR A 1 94 ? 2.548 11.808 -3.282 1.00 54.16 94 TYR A C 1
ATOM 765 O O . TYR A 1 94 ? 2.982 12.950 -3.220 1.00 54.16 94 TYR A O 1
ATOM 773 N N . ILE A 1 95 ? 3.303 10.746 -2.938 1.00 56.44 95 ILE A N 1
ATOM 774 C CA . ILE A 1 95 ? 4.737 10.880 -2.601 1.00 56.44 95 ILE A CA 1
ATOM 775 C C . ILE A 1 95 ? 5.458 11.338 -3.873 1.00 56.44 95 ILE A C 1
ATOM 777 O O . ILE A 1 95 ? 5.733 10.544 -4.774 1.00 56.44 95 ILE A O 1
ATOM 781 N N . HIS A 1 96 ? 5.684 12.643 -3.983 1.00 47.06 96 HIS A N 1
ATOM 782 C CA . HIS A 1 96 ? 6.639 13.221 -4.910 1.00 47.06 96 HIS A CA 1
ATOM 783 C C . HIS A 1 96 ? 7.842 13.620 -4.061 1.00 47.06 96 HIS A C 1
ATOM 785 O O . HIS A 1 96 ? 7.742 14.507 -3.227 1.00 47.06 96 HIS A O 1
ATOM 791 N N . ASP A 1 97 ? 8.970 12.969 -4.316 1.00 47.56 97 ASP A N 1
ATOM 792 C CA . ASP A 1 97 ? 10.305 13.496 -4.040 1.00 47.56 97 ASP A CA 1
ATOM 793 C C . ASP A 1 97 ? 10.937 13.323 -2.632 1.00 47.56 97 ASP A C 1
ATOM 795 O O . ASP A 1 97 ? 10.592 13.952 -1.633 1.00 47.56 97 ASP A O 1
ATOM 799 N N . ARG A 1 98 ? 11.982 12.479 -2.635 1.00 44.00 98 ARG A N 1
ATOM 800 C CA . ARG A 1 98 ? 13.378 12.713 -2.192 1.00 44.00 98 ARG A CA 1
ATOM 801 C C . ARG A 1 98 ? 13.727 13.115 -0.762 1.00 44.00 98 ARG A C 1
ATOM 803 O O . ARG A 1 98 ? 14.905 13.023 -0.420 1.00 44.00 98 ARG A O 1
ATOM 810 N N . SER A 1 99 ? 12.801 13.501 0.106 1.00 39.28 99 SER A N 1
ATOM 811 C CA . SER A 1 99 ? 13.180 13.788 1.497 1.00 39.28 99 SER A CA 1
ATOM 812 C C . SER A 1 99 ? 13.145 12.511 2.342 1.00 39.28 99 SER A C 1
ATOM 814 O O . SER A 1 99 ? 12.123 12.061 2.851 1.00 39.28 99 SER A O 1
ATOM 816 N N . ALA A 1 100 ? 14.321 11.901 2.475 1.00 42.28 100 ALA A N 1
ATOM 817 C CA . ALA A 1 100 ? 14.605 10.684 3.228 1.00 42.28 100 ALA A CA 1
ATOM 818 C C . ALA A 1 1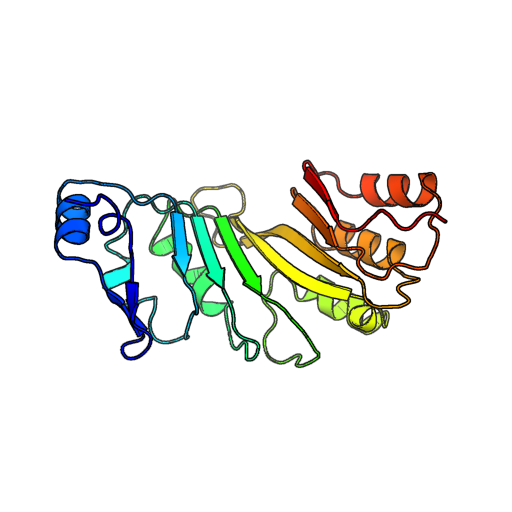00 ? 14.348 10.764 4.747 1.00 42.28 100 ALA A C 1
ATOM 820 O O . ALA A 1 100 ? 14.851 9.917 5.479 1.00 42.28 100 ALA A O 1
ATOM 821 N N . CYS A 1 101 ? 13.615 11.755 5.258 1.00 40.81 101 CYS A N 1
ATOM 822 C CA . CYS A 1 101 ? 13.647 12.003 6.692 1.00 40.81 101 CYS A CA 1
ATOM 823 C C . CYS A 1 101 ? 12.903 10.936 7.502 1.00 40.81 101 CYS A C 1
ATOM 825 O O . CYS A 1 101 ? 13.462 10.495 8.497 1.00 40.81 101 CYS A O 1
ATOM 827 N N . HIS A 1 102 ? 11.721 10.438 7.108 1.00 51.81 102 HIS A N 1
ATOM 828 C CA . HIS A 1 102 ? 10.988 9.475 7.954 1.00 51.81 102 HIS A CA 1
ATOM 829 C C . HIS A 1 102 ? 10.097 8.514 7.154 1.00 51.81 102 HIS A C 1
ATOM 831 O O . HIS A 1 102 ? 8.873 8.639 7.126 1.00 51.81 102 HIS A O 1
ATOM 837 N N . THR A 1 103 ? 10.708 7.522 6.509 1.00 57.44 103 THR A N 1
ATOM 838 C CA . THR A 1 103 ? 9.991 6.439 5.820 1.00 57.44 103 THR A CA 1
ATOM 839 C C . THR A 1 103 ? 9.354 5.469 6.817 1.00 57.44 103 THR A C 1
ATOM 841 O O . THR A 1 103 ? 9.932 5.166 7.861 1.00 57.44 103 THR A O 1
ATOM 844 N N . ALA A 1 104 ? 8.155 4.962 6.508 1.00 64.06 104 ALA A N 1
ATOM 845 C CA . ALA A 1 104 ? 7.543 3.899 7.304 1.00 64.06 104 ALA A CA 1
ATOM 846 C C . ALA A 1 104 ? 8.508 2.694 7.379 1.00 64.06 104 ALA A C 1
ATOM 848 O O . ALA A 1 104 ? 9.045 2.316 6.336 1.00 64.06 104 ALA A O 1
ATOM 849 N N . PRO A 1 105 ? 8.720 2.064 8.554 1.00 68.88 105 PRO A N 1
ATOM 850 C CA . PRO A 1 105 ? 9.647 0.936 8.694 1.00 68.88 105 PRO A CA 1
ATOM 851 C C . PRO A 1 105 ? 9.343 -0.217 7.735 1.00 68.88 105 PRO A C 1
ATOM 853 O O . PRO A 1 105 ? 10.240 -0.903 7.269 1.00 68.88 105 PRO A O 1
ATOM 856 N N . SER A 1 106 ? 8.070 -0.395 7.383 1.00 75.25 106 SER A N 1
ATOM 857 C CA . SER A 1 106 ? 7.625 -1.402 6.423 1.00 75.25 106 SER A CA 1
ATOM 858 C C . SER A 1 106 ? 8.024 -1.114 4.970 1.00 75.25 106 SER A C 1
ATOM 860 O O . SER A 1 106 ? 7.849 -1.990 4.135 1.00 75.25 106 SER A O 1
ATOM 862 N N . LEU A 1 107 ? 8.537 0.081 4.655 1.00 79.69 107 LEU A N 1
ATOM 863 C CA . LEU A 1 107 ? 8.983 0.495 3.317 1.00 79.69 107 LEU A CA 1
ATOM 864 C C . LEU A 1 107 ? 10.489 0.762 3.240 1.00 79.69 107 LEU A C 1
ATOM 866 O O . LEU A 1 107 ? 10.995 0.961 2.138 1.00 79.69 107 LEU A O 1
ATOM 870 N N . SER A 1 108 ? 11.198 0.822 4.372 1.00 78.50 108 SER A N 1
ATOM 871 C CA . SER A 1 108 ? 12.588 1.287 4.393 1.00 78.50 108 SER A CA 1
ATOM 872 C C . SER A 1 108 ? 13.501 0.397 3.559 1.00 78.50 108 SER A C 1
ATOM 874 O O . SER A 1 108 ? 14.232 0.927 2.738 1.00 78.50 108 SER A O 1
ATOM 876 N N . SER A 1 109 ? 13.388 -0.934 3.666 1.00 83.31 109 SER A N 1
ATOM 877 C CA . SER A 1 109 ? 14.209 -1.862 2.871 1.00 83.31 109 SER A CA 1
ATOM 878 C C . SER A 1 109 ? 14.043 -1.641 1.367 1.00 83.31 109 SER A C 1
ATOM 880 O O . SER A 1 109 ? 15.028 -1.459 0.661 1.00 83.31 109 SER A O 1
ATOM 882 N N . PHE A 1 110 ? 12.797 -1.560 0.891 1.00 88.12 110 PHE A N 1
ATOM 883 C CA . PHE A 1 110 ? 12.488 -1.296 -0.514 1.00 88.12 110 PHE A CA 1
ATOM 884 C C . PHE A 1 110 ? 13.072 0.038 -0.988 1.00 88.12 110 PHE A C 1
ATOM 886 O O . PHE A 1 110 ? 13.657 0.117 -2.064 1.00 88.12 110 PHE A O 1
ATOM 893 N N . LEU A 1 111 ? 12.915 1.096 -0.191 1.00 85.12 111 LEU A N 1
ATOM 894 C CA . LEU A 1 111 ? 13.379 2.434 -0.557 1.00 85.12 111 LEU A CA 1
ATOM 895 C C . LEU A 1 111 ? 14.904 2.551 -0.504 1.00 85.12 111 LEU A C 1
ATOM 897 O O . LEU A 1 111 ? 15.492 3.176 -1.384 1.00 85.12 111 LEU A O 1
ATOM 901 N N . ASP A 1 112 ? 15.547 1.934 0.483 1.00 85.69 112 ASP A N 1
ATOM 902 C CA . ASP A 1 112 ? 17.000 1.934 0.629 1.00 85.69 112 ASP A CA 1
ATOM 903 C C . ASP A 1 112 ? 17.663 1.131 -0.496 1.00 85.69 112 ASP A C 1
ATOM 905 O O . ASP A 1 112 ? 18.5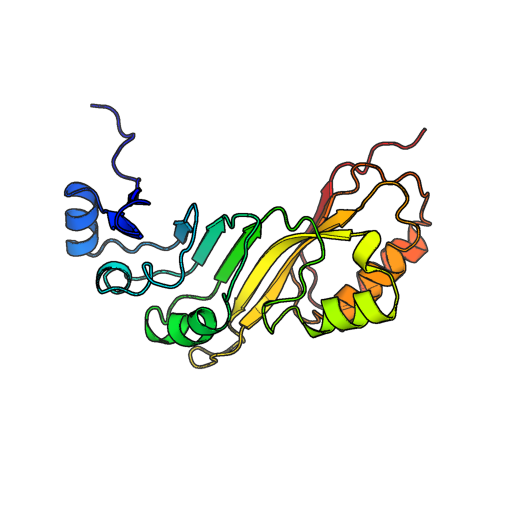95 1.623 -1.131 1.00 85.69 112 ASP A O 1
ATOM 909 N N . GLU A 1 113 ? 17.142 -0.053 -0.828 1.00 89.12 113 GLU A N 1
ATOM 910 C CA . GLU A 1 113 ? 17.619 -0.838 -1.973 1.00 89.12 113 GLU A CA 1
ATOM 911 C C . GLU A 1 113 ? 17.334 -0.129 -3.307 1.00 89.12 113 GLU A C 1
ATOM 913 O O . GLU A 1 113 ? 18.197 -0.084 -4.185 1.00 89.12 113 GLU A O 1
ATOM 918 N N . SER A 1 114 ? 16.166 0.509 -3.448 1.00 87.56 114 SER A N 1
ATOM 919 C CA . SER A 1 114 ? 15.824 1.307 -4.633 1.00 87.56 114 SER A CA 1
ATOM 920 C C . SER A 1 114 ? 16.764 2.502 -4.804 1.00 87.56 114 SER A C 1
ATOM 922 O O . SER A 1 114 ? 17.074 2.868 -5.937 1.00 87.56 114 SER A O 1
ATOM 924 N N . ARG A 1 115 ? 17.223 3.122 -3.711 1.00 86.56 115 ARG A N 1
ATOM 925 C CA . ARG A 1 115 ? 18.240 4.187 -3.732 1.00 86.56 115 ARG A CA 1
ATOM 926 C C . ARG A 1 115 ? 19.604 3.659 -4.127 1.00 86.56 115 ARG A C 1
ATOM 928 O O . ARG A 1 115 ? 20.255 4.244 -4.986 1.00 86.56 115 ARG A O 1
ATOM 935 N N . GLN A 1 116 ? 20.023 2.548 -3.524 1.00 88.69 116 GLN A N 1
ATOM 936 C CA . GLN A 1 116 ? 21.309 1.914 -3.824 1.00 88.69 116 GLN A CA 1
ATOM 937 C C . GLN A 1 116 ? 21.423 1.513 -5.300 1.00 88.69 116 GLN A C 1
ATOM 939 O O . GLN A 1 116 ? 22.509 1.586 -5.868 1.00 88.69 116 GLN A O 1
ATOM 944 N N . GLN A 1 117 ? 20.305 1.135 -5.923 1.00 89.06 117 GLN A N 1
ATOM 945 C CA . GLN A 1 117 ? 20.229 0.763 -7.338 1.00 89.06 117 GLN A CA 1
ATOM 946 C C . GLN A 1 117 ? 19.838 1.928 -8.271 1.00 89.06 117 GLN A C 1
ATOM 948 O O . GLN A 1 117 ? 19.628 1.701 -9.460 1.00 89.06 117 GLN A O 1
ATOM 953 N N . ASP A 1 118 ? 19.726 3.165 -7.762 1.00 87.44 118 ASP A N 1
ATOM 954 C CA . ASP A 1 118 ? 19.337 4.363 -8.534 1.00 87.44 118 ASP A CA 1
ATOM 955 C C . ASP A 1 118 ? 17.985 4.210 -9.279 1.00 87.44 118 ASP A C 1
ATOM 957 O O . ASP A 1 118 ? 17.746 4.758 -10.359 1.00 87.44 118 ASP A O 1
ATOM 961 N N . LEU A 1 119 ? 17.074 3.434 -8.682 1.00 85.75 119 LEU A N 1
ATOM 962 C CA . LEU A 1 119 ? 15.741 3.135 -9.205 1.00 85.75 119 LEU A CA 1
ATOM 963 C C . LEU A 1 119 ? 14.679 4.142 -8.743 1.00 85.75 119 LEU A C 1
ATOM 965 O O . LEU A 1 119 ? 13.650 4.303 -9.402 1.00 85.75 119 LEU A O 1
ATOM 969 N N . GLU A 1 120 ? 14.922 4.848 -7.632 1.00 80.69 120 GLU A N 1
ATOM 970 C CA . GLU A 1 120 ? 13.915 5.717 -6.996 1.00 80.69 120 GLU A CA 1
ATOM 971 C C . GLU A 1 120 ? 13.435 6.860 -7.906 1.00 80.69 120 GLU A C 1
ATOM 973 O O . GLU A 1 120 ? 12.301 7.317 -7.800 1.00 80.69 120 GLU A O 1
ATOM 978 N N . LYS A 1 121 ? 14.269 7.295 -8.856 1.00 81.56 121 LYS A N 1
ATOM 979 C CA . LYS A 1 121 ? 13.935 8.360 -9.812 1.00 81.56 121 LYS A CA 1
ATOM 980 C C . LYS A 1 121 ? 12.884 7.958 -10.848 1.00 81.56 121 LYS A C 1
ATOM 982 O O . LYS A 1 121 ? 12.334 8.829 -11.516 1.00 81.56 121 LYS A O 1
ATOM 987 N N . PHE A 1 122 ? 12.627 6.661 -11.009 1.00 83.69 122 PHE A N 1
ATOM 988 C CA . PHE A 1 122 ? 11.708 6.145 -12.021 1.00 83.69 122 PHE A CA 1
ATOM 989 C C . PHE A 1 122 ? 10.316 5.834 -11.478 1.00 83.69 122 PHE A C 1
ATOM 991 O O . PHE A 1 122 ? 9.423 5.502 -12.266 1.00 83.69 122 PHE A O 1
ATOM 998 N N . ILE A 1 123 ? 10.123 5.911 -10.158 1.00 81.44 123 ILE A N 1
ATOM 999 C CA . ILE A 1 123 ? 8.880 5.487 -9.531 1.00 81.44 123 ILE A CA 1
ATOM 1000 C C . ILE A 1 123 ? 8.479 6.366 -8.357 1.00 81.44 123 ILE A C 1
ATOM 1002 O O . ILE A 1 123 ? 9.287 6.762 -7.525 1.00 81.44 123 ILE A O 1
ATOM 1006 N N . SER A 1 124 ? 7.181 6.623 -8.265 1.00 81.56 124 SER A N 1
ATOM 1007 C CA . SER A 1 124 ? 6.558 7.237 -7.101 1.00 81.56 124 SER A CA 1
ATOM 1008 C C . SER A 1 124 ? 5.571 6.262 -6.464 1.00 81.56 124 SER A C 1
ATOM 1010 O O . SER A 1 124 ? 4.737 5.654 -7.139 1.00 81.56 124 SER A O 1
ATOM 1012 N N . ILE A 1 125 ? 5.647 6.112 -5.141 1.00 84.88 125 ILE A N 1
ATOM 1013 C CA . ILE A 1 125 ? 4.665 5.340 -4.376 1.00 84.88 125 ILE A CA 1
ATOM 1014 C C . ILE A 1 125 ? 3.464 6.251 -4.105 1.00 84.88 125 ILE A C 1
ATOM 1016 O O . ILE A 1 125 ? 3.589 7.287 -3.459 1.00 84.88 125 ILE A O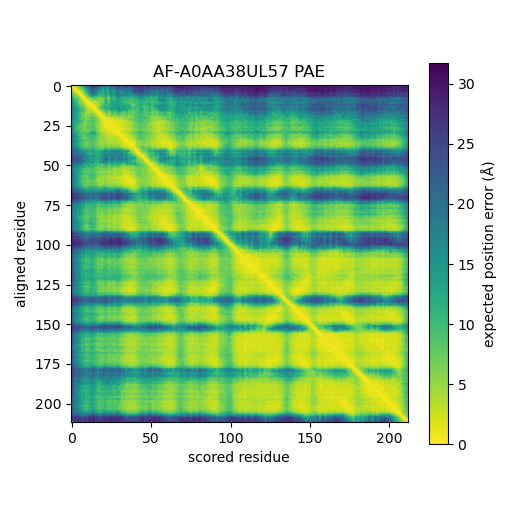 1
ATOM 1020 N N . ARG A 1 126 ? 2.286 5.884 -4.612 1.00 82.56 126 ARG A N 1
ATOM 1021 C CA . ARG A 1 126 ? 1.053 6.675 -4.458 1.00 82.56 126 ARG A CA 1
ATOM 1022 C C . ARG A 1 126 ? 0.185 6.234 -3.297 1.00 82.56 126 ARG A C 1
ATOM 1024 O O . ARG A 1 126 ? -0.595 7.016 -2.764 1.00 82.56 126 ARG A O 1
ATOM 1031 N N . GLN A 1 127 ? 0.226 4.955 -2.966 1.00 85.94 127 GLN A N 1
ATOM 1032 C CA . GLN A 1 127 ? -0.558 4.420 -1.865 1.00 85.94 127 GLN A CA 1
ATOM 1033 C C . GLN A 1 127 ? 0.146 3.204 -1.293 1.00 85.94 127 GLN A C 1
ATOM 1035 O O . GLN A 1 127 ? 0.754 2.432 -2.040 1.00 85.94 127 GLN A O 1
ATOM 1040 N N . VAL A 1 128 ? 0.017 3.024 0.016 1.00 87.56 128 VAL A N 1
ATOM 1041 C CA . VAL A 1 128 ? 0.525 1.855 0.732 1.00 87.56 128 VAL A CA 1
ATOM 1042 C C . VAL A 1 128 ? -0.565 1.348 1.659 1.00 87.56 128 VAL A C 1
ATOM 1044 O O . VAL A 1 128 ? -1.009 2.054 2.557 1.00 87.56 128 VAL A O 1
ATOM 1047 N N . GLY A 1 129 ? -1.001 0.119 1.426 1.00 89.25 129 GLY A N 1
ATOM 1048 C CA . GLY A 1 129 ? -1.860 -0.637 2.322 1.00 89.25 129 GLY A CA 1
ATOM 1049 C C . GLY A 1 129 ? -1.008 -1.517 3.225 1.00 89.25 129 GLY A C 1
ATOM 1050 O O . GLY A 1 129 ? -0.144 -2.258 2.749 1.00 89.25 129 GLY A O 1
ATOM 1051 N N . LEU A 1 130 ? -1.278 -1.461 4.519 1.00 89.44 130 LEU A N 1
ATOM 1052 C CA . LEU A 1 130 ? -0.648 -2.265 5.549 1.00 89.44 130 LEU A CA 1
ATOM 1053 C C . LEU A 1 130 ? -1.683 -3.209 6.156 1.00 89.44 130 LEU A C 1
ATOM 1055 O O . LEU A 1 130 ? -2.777 -2.774 6.516 1.00 89.44 130 LEU A O 1
ATOM 1059 N N . CYS A 1 131 ? -1.317 -4.478 6.318 1.00 88.88 131 CYS A N 1
ATOM 1060 C CA . CYS A 1 131 ? -2.068 -5.423 7.132 1.00 88.88 131 CYS A CA 1
ATOM 1061 C C . CYS A 1 131 ? -1.301 -5.791 8.384 1.00 88.88 131 CYS A C 1
ATOM 1063 O O . CYS A 1 131 ? -0.079 -5.965 8.360 1.00 88.88 131 CYS A O 1
ATOM 1065 N N . ARG A 1 132 ? -2.046 -6.048 9.447 1.00 84.88 132 ARG A N 1
ATOM 1066 C CA . ARG A 1 132 ? -1.504 -6.705 10.627 1.00 84.88 132 ARG A CA 1
ATOM 1067 C C . ARG A 1 132 ? -1.044 -8.128 10.287 1.00 84.88 132 ARG A C 1
ATOM 1069 O O . ARG A 1 132 ? -1.727 -8.851 9.555 1.00 84.88 132 ARG A O 1
ATOM 1076 N N . ALA A 1 133 ? 0.111 -8.543 10.806 1.00 78.69 133 ALA A N 1
ATOM 1077 C CA . ALA A 1 133 ? 0.555 -9.930 10.693 1.00 78.69 133 ALA A CA 1
ATOM 1078 C C . ALA A 1 133 ? -0.481 -10.890 11.304 1.00 78.69 133 ALA A C 1
ATOM 1080 O O . ALA A 1 133 ? -1.176 -10.537 12.256 1.00 78.69 133 ALA A O 1
ATOM 1081 N N . LEU A 1 134 ? -0.578 -12.110 10.765 1.00 68.38 134 LEU A N 1
ATOM 1082 C CA . LEU A 1 134 ? -1.536 -13.111 11.240 1.00 68.38 134 LEU A CA 1
ATOM 1083 C C . LEU A 1 134 ? -1.335 -13.384 12.740 1.00 68.38 134 LEU A C 1
ATOM 1085 O O . LEU A 1 134 ? -0.252 -13.771 13.171 1.00 68.38 134 LEU A O 1
ATOM 1089 N N . GLY A 1 135 ? -2.406 -13.176 13.510 1.00 59.19 135 GLY A N 1
ATOM 1090 C CA . GLY A 1 135 ? -2.454 -13.316 14.963 1.00 59.19 135 GLY A CA 1
ATOM 1091 C C . GLY A 1 135 ? -3.007 -12.052 15.624 1.00 59.19 135 GLY A C 1
ATOM 1092 O O . GLY A 1 135 ? -2.422 -10.978 15.508 1.00 59.19 135 GLY A O 1
ATOM 1093 N N . HIS A 1 136 ? -4.101 -12.181 16.384 1.00 55.03 136 HIS A N 1
ATOM 1094 C CA . HIS A 1 136 ? -4.777 -11.077 17.093 1.00 55.03 136 HIS A CA 1
ATOM 1095 C C . HIS A 1 136 ? -3.903 -10.352 18.140 1.00 55.03 136 HIS A C 1
ATOM 1097 O O . HIS A 1 136 ? -4.356 -9.397 18.774 1.00 55.03 136 HIS A O 1
ATOM 1103 N N . HIS A 1 137 ? -2.635 -10.749 18.285 1.00 59.59 137 HIS A N 1
ATOM 1104 C CA . HIS A 1 137 ? -1.650 -10.170 19.198 1.00 59.59 137 HIS A CA 1
ATOM 1105 C C . HIS A 1 137 ? -0.403 -9.596 18.512 1.00 59.59 137 HIS A C 1
ATOM 1107 O O . HIS A 1 137 ? 0.406 -8.976 19.196 1.00 59.59 137 HIS A O 1
ATOM 1113 N N . SER A 1 138 ? -0.239 -9.728 17.188 1.00 68.69 138 SER A N 1
ATOM 1114 C CA . SER A 1 138 ? 0.941 -9.153 16.528 1.00 68.69 138 SER A CA 1
ATOM 1115 C C . SER A 1 138 ? 0.888 -7.624 16.540 1.00 68.69 138 SER A C 1
ATOM 1117 O O . SER A 1 138 ? -0.172 -7.046 16.322 1.00 68.69 138 SER A O 1
ATOM 1119 N N . GLN A 1 139 ? 2.009 -6.962 16.804 1.00 71.88 139 GLN A N 1
ATOM 1120 C CA . GLN A 1 139 ? 2.155 -5.507 16.640 1.00 71.88 139 GLN A CA 1
ATOM 1121 C C . GLN A 1 139 ? 2.774 -5.155 15.280 1.00 71.88 139 GLN A C 1
ATOM 1123 O O . GLN A 1 139 ? 2.979 -3.986 14.959 1.00 71.88 139 GLN A O 1
ATOM 1128 N N . GLU A 1 140 ? 3.097 -6.175 14.484 1.00 81.12 140 GLU A N 1
ATOM 1129 C CA . GLU A 1 140 ? 3.801 -6.022 13.225 1.00 81.12 140 GLU A CA 1
ATOM 1130 C C . GLU A 1 140 ? 2.825 -5.755 12.076 1.00 81.12 140 GLU A C 1
ATOM 1132 O O . GLU A 1 140 ? 1.813 -6.448 11.905 1.00 81.12 140 GLU A O 1
ATOM 1137 N N . TRP A 1 141 ? 3.170 -4.755 11.269 1.00 84.75 141 TRP A N 1
ATOM 1138 C CA . TRP A 1 141 ? 2.449 -4.366 10.067 1.00 84.75 141 TRP A CA 1
ATOM 1139 C C . TRP A 1 141 ? 3.269 -4.722 8.835 1.00 84.75 141 TRP A C 1
ATOM 1141 O O . TRP A 1 141 ? 4.437 -4.353 8.724 1.00 84.75 141 TRP A O 1
ATOM 1151 N N . HIS A 1 142 ? 2.640 -5.392 7.879 1.00 88.06 142 HIS A N 1
ATOM 1152 C CA . HIS A 1 142 ? 3.247 -5.749 6.604 1.00 88.06 142 HIS A CA 1
ATOM 1153 C C . HIS A 1 142 ? 2.570 -5.013 5.461 1.00 88.06 142 HIS A C 1
ATOM 1155 O O . HIS A 1 142 ? 1.363 -4.785 5.496 1.00 88.06 142 HIS A O 1
ATOM 1161 N N . VAL A 1 143 ? 3.325 -4.714 4.408 1.00 89.81 143 VAL A N 1
ATOM 1162 C CA . VAL A 1 143 ? 2.753 -4.182 3.171 1.00 89.81 143 VAL A CA 1
ATOM 1163 C C . VAL A 1 143 ? 1.894 -5.259 2.504 1.00 89.81 143 VAL A C 1
ATOM 1165 O O . VAL A 1 143 ? 2.379 -6.328 2.136 1.00 89.81 143 VAL A O 1
ATOM 1168 N N . MET A 1 144 ? 0.602 -4.968 2.362 1.00 92.12 144 MET A N 1
ATOM 1169 C CA . MET A 1 144 ? -0.388 -5.828 1.702 1.00 92.12 144 MET A CA 1
ATOM 1170 C C . MET A 1 144 ? -0.812 -5.270 0.343 1.00 92.12 144 MET A C 1
ATOM 1172 O O . MET A 1 144 ? -1.268 -6.019 -0.521 1.00 92.12 144 MET A O 1
ATOM 1176 N N . GLY A 1 145 ? -0.684 -3.956 0.165 1.00 92.50 145 GLY A N 1
ATOM 1177 C CA . GLY A 1 145 ? -1.109 -3.242 -1.023 1.00 92.50 145 GLY A CA 1
ATOM 1178 C C . GLY A 1 145 ? -0.130 -2.133 -1.362 1.00 92.50 145 GLY A C 1
ATOM 1179 O O . GLY A 1 145 ? 0.314 -1.419 -0.467 1.00 92.50 145 GLY A O 1
ATOM 1180 N N . ILE A 1 146 ? 0.190 -1.960 -2.638 1.00 91.25 146 ILE A N 1
ATOM 1181 C CA . ILE A 1 146 ? 1.002 -0.830 -3.088 1.00 91.25 146 ILE A CA 1
ATOM 1182 C C . ILE A 1 146 ? 0.506 -0.321 -4.436 1.00 91.25 146 ILE A C 1
ATOM 1184 O O . ILE A 1 146 ? 0.150 -1.097 -5.327 1.00 91.25 146 ILE A O 1
ATOM 1188 N N . VAL A 1 147 ? 0.463 1.001 -4.574 1.00 90.56 147 VAL A N 1
ATOM 1189 C CA . VAL A 1 147 ? 0.210 1.672 -5.849 1.00 90.56 147 VAL A CA 1
ATOM 1190 C C . VAL A 1 147 ? 1.491 2.368 -6.257 1.00 90.56 147 VAL A C 1
ATOM 1192 O O . VAL A 1 147 ? 1.936 3.300 -5.588 1.00 90.56 147 VAL A O 1
ATOM 1195 N N . LEU A 1 148 ? 2.066 1.915 -7.359 1.00 88.81 148 LEU A N 1
ATOM 1196 C CA . LEU 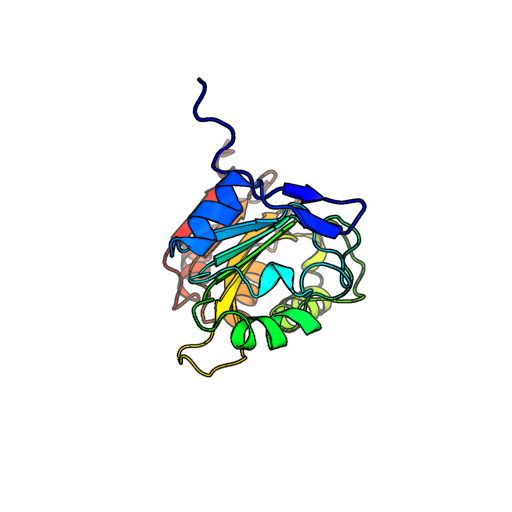A 1 148 ? 3.272 2.464 -7.944 1.00 88.81 148 LEU A CA 1
ATOM 1197 C C . LEU A 1 148 ? 2.911 3.236 -9.210 1.00 88.81 148 LEU A C 1
ATOM 1199 O O . LEU A 1 148 ? 2.160 2.733 -10.046 1.00 88.81 148 LEU A O 1
ATOM 1203 N N . LYS A 1 149 ? 3.449 4.442 -9.362 1.00 86.75 149 LYS A N 1
ATOM 1204 C CA . LYS A 1 149 ? 3.326 5.240 -10.582 1.00 86.75 149 LYS A CA 1
ATOM 1205 C C . LYS A 1 149 ? 4.695 5.393 -11.223 1.00 86.75 149 LYS A C 1
ATOM 1207 O O . LYS A 1 149 ? 5.636 5.819 -10.559 1.00 86.75 149 LYS A O 1
ATOM 1212 N N . THR A 1 150 ? 4.789 5.052 -12.501 1.00 81.75 150 THR A N 1
ATOM 1213 C CA . THR A 1 150 ? 6.026 5.191 -13.274 1.00 81.75 150 THR A CA 1
ATOM 1214 C C . THR A 1 150 ? 6.197 6.621 -13.773 1.00 81.75 150 THR A C 1
ATOM 1216 O O . THR A 1 150 ? 5.214 7.266 -14.137 1.00 81.75 150 THR A O 1
ATOM 1219 N N . GLU A 1 151 ? 7.438 7.093 -13.849 1.00 74.38 151 GLU A N 1
ATOM 1220 C CA . GLU A 1 151 ? 7.774 8.384 -14.463 1.00 74.38 151 GLU A CA 1
ATOM 1221 C C . GLU A 1 151 ? 8.107 8.244 -15.968 1.00 74.38 151 GLU A C 1
ATOM 1223 O O . GLU A 1 151 ? 8.367 7.144 -16.473 1.00 74.38 151 GLU A O 1
ATOM 1228 N N . LEU A 1 152 ? 8.097 9.374 -16.697 1.00 58.91 152 LEU A N 1
ATOM 1229 C CA . LEU A 1 152 ? 8.521 9.477 -18.104 1.00 58.91 152 LEU A CA 1
ATOM 1230 C C . LEU A 1 152 ? 9.901 8.818 -18.262 1.00 58.91 152 LEU A C 1
ATOM 1232 O O . LEU A 1 152 ? 10.873 9.355 -17.748 1.00 58.91 152 LEU A O 1
ATOM 1236 N N . LEU A 1 153 ? 9.995 7.720 -19.025 1.00 64.56 153 LEU A N 1
ATOM 1237 C CA . LEU A 1 153 ? 11.235 6.966 -19.323 1.00 64.56 153 LEU A CA 1
ATOM 1238 C C . LEU A 1 153 ? 11.642 5.880 -18.313 1.00 64.56 153 LEU A C 1
ATOM 1240 O O . LEU A 1 153 ? 12.811 5.504 -18.271 1.00 64.56 153 LEU A O 1
ATOM 1244 N N . CYS A 1 154 ? 10.712 5.320 -17.538 1.00 67.56 154 CYS A N 1
ATOM 1245 C CA . CYS A 1 154 ? 11.015 4.108 -16.775 1.00 67.56 154 CYS A CA 1
ATOM 1246 C C . CYS A 1 154 ? 11.436 2.968 -17.732 1.00 67.56 154 CYS A C 1
ATOM 1248 O O . CYS A 1 154 ? 10.610 2.400 -18.449 1.00 67.56 154 CYS A O 1
ATOM 1250 N N . THR A 1 155 ? 12.738 2.673 -17.782 1.00 73.31 155 THR A N 1
ATOM 1251 C CA . THR A 1 155 ? 13.300 1.465 -18.410 1.00 73.31 155 THR A CA 1
ATOM 1252 C C . THR A 1 155 ? 13.427 0.331 -17.405 1.00 73.31 155 THR A C 1
ATOM 1254 O O . THR A 1 155 ? 13.425 -0.828 -17.803 1.00 73.31 155 THR A O 1
ATOM 1257 N N . SER A 1 156 ? 13.423 0.656 -16.112 1.00 85.75 156 SER A N 1
ATOM 1258 C CA . SER A 1 156 ? 13.729 -0.277 -15.030 1.00 85.75 156 SER A CA 1
ATOM 1259 C C . SER A 1 156 ? 12.498 -0.830 -14.299 1.00 85.75 156 SER A C 1
ATOM 1261 O O . SER A 1 156 ? 12.566 -1.175 -13.120 1.00 85.75 156 SER A O 1
ATOM 1263 N N . LEU A 1 157 ? 11.328 -0.857 -14.954 1.00 88.12 157 LEU A N 1
ATOM 1264 C CA . LEU A 1 157 ? 10.088 -1.325 -14.327 1.00 88.12 157 LEU A CA 1
ATOM 1265 C C . LEU A 1 157 ? 10.216 -2.770 -13.835 1.00 88.12 157 LEU A C 1
ATOM 1267 O O . LEU A 1 157 ? 9.733 -3.081 -12.751 1.00 88.12 157 LEU A O 1
ATOM 1271 N N . LEU A 1 158 ? 10.864 -3.645 -14.608 1.00 91.19 158 LEU A N 1
ATOM 1272 C CA . LEU A 1 158 ? 11.039 -5.049 -14.233 1.00 91.19 158 LEU A CA 1
ATOM 1273 C C . LEU A 1 158 ? 11.905 -5.181 -12.977 1.00 91.19 158 LEU A C 1
ATOM 1275 O O . LEU A 1 158 ? 11.541 -5.911 -12.063 1.00 91.19 158 LEU A O 1
ATOM 1279 N N . GLU A 1 159 ? 12.996 -4.427 -12.891 1.00 92.38 159 GLU A N 1
ATOM 1280 C CA . GLU A 1 159 ? 13.892 -4.372 -11.738 1.00 92.38 159 GLU A CA 1
ATOM 1281 C C . GLU A 1 159 ? 13.168 -3.862 -10.496 1.00 92.38 159 GLU A C 1
ATOM 1283 O O . GLU A 1 159 ? 13.266 -4.465 -9.428 1.00 92.38 159 GLU A O 1
ATOM 1288 N N . ILE A 1 160 ? 12.361 -2.810 -10.644 1.00 91.56 160 ILE A N 1
ATOM 1289 C CA . ILE A 1 160 ? 11.568 -2.277 -9.534 1.00 91.56 160 ILE A CA 1
ATOM 1290 C C . ILE A 1 160 ? 10.516 -3.288 -9.070 1.00 91.56 160 ILE A C 1
ATOM 1292 O O . ILE A 1 160 ? 10.273 -3.428 -7.872 1.00 91.56 160 ILE A O 1
ATOM 1296 N N . LEU A 1 161 ? 9.895 -4.015 -9.999 1.00 93.62 161 LEU A N 1
ATOM 1297 C CA . LEU A 1 161 ? 8.935 -5.061 -9.666 1.00 93.62 161 LEU A CA 1
ATOM 1298 C C . LEU A 1 161 ? 9.602 -6.258 -8.980 1.00 93.62 161 LEU A C 1
ATOM 1300 O O . LEU A 1 161 ? 9.041 -6.771 -8.016 1.00 93.62 161 LEU A O 1
ATOM 1304 N N . MET A 1 162 ? 10.797 -6.669 -9.414 1.00 93.94 162 MET A N 1
ATOM 1305 C CA . MET A 1 162 ? 11.581 -7.706 -8.729 1.00 93.94 162 MET A CA 1
ATOM 1306 C C . MET A 1 162 ? 11.941 -7.272 -7.307 1.00 93.94 162 MET A C 1
ATOM 1308 O O . MET A 1 162 ? 11.741 -8.029 -6.358 1.00 93.94 162 MET A O 1
ATOM 1312 N N . LEU A 1 163 ? 12.386 -6.024 -7.147 1.00 93.56 163 LEU A N 1
ATOM 1313 C CA . LEU A 1 163 ? 12.691 -5.445 -5.844 1.00 93.56 163 LEU A CA 1
ATOM 1314 C C . LEU A 1 163 ? 11.447 -5.357 -4.941 1.00 93.56 163 LEU A C 1
ATOM 1316 O O . LEU A 1 163 ? 11.505 -5.635 -3.743 1.00 93.56 163 LEU A O 1
ATOM 1320 N N . ALA A 1 164 ? 10.291 -4.999 -5.502 1.00 92.81 164 ALA A N 1
ATOM 1321 C CA . ALA A 1 164 ? 9.033 -4.990 -4.762 1.00 92.81 164 ALA A CA 1
ATOM 1322 C C . ALA A 1 164 ? 8.601 -6.410 -4.356 1.00 92.81 164 ALA A C 1
ATOM 1324 O O . ALA A 1 164 ? 8.084 -6.593 -3.252 1.00 92.81 164 ALA A O 1
ATOM 1325 N N . ALA A 1 165 ? 8.826 -7.414 -5.209 1.00 93.75 165 ALA A N 1
ATOM 1326 C CA . ALA A 1 165 ? 8.514 -8.810 -4.908 1.00 93.75 165 ALA A CA 1
ATOM 1327 C C . ALA A 1 165 ? 9.366 -9.353 -3.752 1.00 93.75 165 ALA A C 1
ATOM 1329 O O . ALA A 1 165 ? 8.826 -10.009 -2.858 1.00 93.75 165 ALA A O 1
ATOM 1330 N N . SER A 1 166 ? 10.668 -9.043 -3.733 1.00 93.62 166 SER A N 1
ATOM 1331 C CA . SER A 1 166 ? 11.568 -9.441 -2.641 1.00 93.62 166 SER A CA 1
ATOM 1332 C C . SER A 1 166 ? 11.263 -8.696 -1.339 1.00 93.62 166 SER A C 1
ATOM 1334 O O . SER A 1 166 ? 11.234 -9.306 -0.270 1.00 93.62 166 SER A O 1
ATOM 1336 N N . SER A 1 167 ? 10.973 -7.395 -1.425 1.00 91.50 167 SER A N 1
ATOM 1337 C CA . SER A 1 167 ? 10.713 -6.545 -0.256 1.00 91.50 167 SER A CA 1
ATOM 1338 C C . SER A 1 167 ? 9.358 -6.821 0.399 1.00 91.50 167 SER A C 1
ATOM 1340 O O . SER A 1 167 ? 9.210 -6.671 1.614 1.00 91.50 167 SER A O 1
ATOM 1342 N N . PHE A 1 168 ? 8.351 -7.219 -0.386 1.00 92.31 168 PHE A N 1
ATOM 1343 C CA . PHE A 1 168 ? 6.966 -7.355 0.074 1.00 92.31 168 PHE A CA 1
ATOM 1344 C C . PHE A 1 168 ? 6.396 -8.753 -0.220 1.00 92.31 168 PHE A C 1
ATOM 1346 O O . PHE A 1 168 ? 5.438 -8.896 -0.985 1.00 92.31 168 PHE A O 1
ATOM 1353 N N . PRO A 1 169 ? 6.888 -9.814 0.446 1.00 90.75 169 PRO A N 1
ATOM 1354 C CA . PRO A 1 169 ? 6.472 -11.193 0.160 1.00 90.75 169 PRO A CA 1
ATOM 1355 C C . PRO A 1 169 ? 4.980 -11.465 0.438 1.00 90.75 169 PRO A C 1
ATOM 1357 O O . PRO A 1 169 ? 4.400 -12.418 -0.084 1.00 90.75 169 PRO A O 1
ATOM 1360 N N . LYS A 1 170 ? 4.342 -10.625 1.265 1.00 91.44 170 LYS A N 1
ATOM 1361 C CA . LYS A 1 170 ? 2.917 -10.707 1.632 1.00 91.44 170 LYS A CA 1
ATOM 1362 C C . LYS A 1 170 ? 2.022 -9.767 0.811 1.00 91.44 170 LYS A C 1
ATOM 1364 O O . LYS A 1 170 ? 0.835 -9.652 1.123 1.00 91.44 170 LYS A O 1
ATOM 1369 N N . LEU A 1 171 ? 2.560 -9.107 -0.218 1.00 93.88 171 LEU A N 1
ATOM 1370 C CA . LEU A 1 171 ? 1.802 -8.195 -1.071 1.00 93.88 171 LEU A CA 1
ATOM 1371 C C . LEU A 1 171 ? 0.673 -8.950 -1.789 1.00 93.88 171 LEU A C 1
ATOM 1373 O O . LEU A 1 171 ? 0.919 -9.905 -2.521 1.00 93.88 171 LEU A O 1
ATOM 1377 N N . LYS A 1 172 ? -0.569 -8.511 -1.583 1.00 95.00 172 LYS A N 1
ATOM 1378 C CA . LYS A 1 172 ? -1.781 -9.081 -2.196 1.00 95.00 172 LYS A CA 1
ATOM 1379 C C . LYS A 1 172 ? -2.313 -8.230 -3.339 1.00 95.00 172 LYS A C 1
ATOM 1381 O O . LYS A 1 172 ? -2.890 -8.779 -4.279 1.00 95.00 172 LYS A O 1
ATOM 1386 N N . THR A 1 173 ? -2.111 -6.918 -3.258 1.00 95.38 173 THR A N 1
ATOM 1387 C CA . THR A 1 173 ? -2.620 -5.952 -4.230 1.00 95.38 173 THR A CA 1
ATOM 1388 C C . THR A 1 173 ? -1.481 -5.107 -4.777 1.00 95.38 173 THR A C 1
ATOM 1390 O O . THR A 1 173 ? -0.823 -4.380 -4.037 1.00 95.38 173 THR A O 1
ATOM 1393 N N . LEU A 1 174 ? -1.285 -5.157 -6.088 1.00 95.38 174 LEU A N 1
ATOM 1394 C CA . LEU A 1 174 ? -0.351 -4.298 -6.802 1.00 95.38 174 LEU A CA 1
ATOM 1395 C C . LEU A 1 174 ? -1.137 -3.470 -7.811 1.00 95.38 174 LEU A C 1
ATOM 1397 O O . LEU A 1 174 ? -1.881 -4.014 -8.623 1.00 95.38 174 LEU A O 1
ATOM 1401 N N . SER A 1 175 ? -0.975 -2.154 -7.778 1.00 93.81 175 SER A N 1
ATOM 1402 C CA . SER A 1 175 ? -1.455 -1.280 -8.844 1.00 93.81 175 SER A CA 1
ATOM 1403 C C . SER A 1 175 ? -0.270 -0.613 -9.510 1.00 93.81 175 SER A C 1
ATOM 1405 O O . SER A 1 175 ? 0.527 0.039 -8.840 1.00 93.81 175 SER A O 1
ATOM 1407 N N . LEU A 1 176 ? -0.210 -0.720 -10.829 1.00 91.12 176 LEU A N 1
ATOM 1408 C CA . LEU A 1 176 ? 0.769 -0.045 -11.663 1.00 91.12 176 LEU A CA 1
ATOM 1409 C C . LEU A 1 176 ? 0.060 1.031 -12.463 1.00 91.12 176 LEU A C 1
ATOM 1411 O O . LEU A 1 176 ? -0.854 0.752 -13.238 1.00 91.12 176 LEU A O 1
ATOM 1415 N N . ASP A 1 177 ? 0.466 2.267 -12.229 1.00 87.69 177 ASP A N 1
ATOM 1416 C CA . ASP A 1 177 ? 0.030 3.414 -12.996 1.00 87.69 177 ASP A CA 1
ATOM 1417 C C . ASP A 1 177 ? 1.096 3.764 -14.032 1.00 87.69 177 ASP A C 1
ATOM 1419 O O . ASP A 1 177 ? 2.113 4.382 -13.716 1.00 87.69 177 ASP A O 1
ATOM 1423 N N . LEU A 1 178 ? 0.860 3.311 -15.266 1.00 81.75 178 LEU A N 1
ATOM 1424 C CA . LEU A 1 178 ? 1.816 3.348 -16.374 1.00 81.75 178 LEU A CA 1
ATOM 1425 C C . LEU A 1 178 ? 1.670 4.612 -17.238 1.00 81.75 178 LEU A C 1
ATOM 1427 O O . LEU A 1 178 ? 2.062 4.624 -18.407 1.00 81.75 178 LEU A O 1
ATOM 1431 N N . ILE A 1 179 ? 1.087 5.684 -16.678 1.00 69.19 179 ILE A N 1
ATOM 1432 C CA . ILE A 1 179 ? 0.997 7.004 -17.318 1.00 69.19 179 ILE A CA 1
ATOM 1433 C C . ILE A 1 179 ? 2.419 7.391 -17.708 1.00 69.19 179 ILE A C 1
ATOM 1435 O O . ILE A 1 179 ? 3.214 7.716 -16.838 1.00 69.19 179 ILE A O 1
ATOM 1439 N N . LEU A 1 180 ? 2.721 7.392 -19.010 1.00 63.06 180 LEU A N 1
ATOM 1440 C CA . LEU A 1 180 ? 4.003 7.809 -19.607 1.00 63.06 180 LEU A CA 1
ATOM 1441 C C . LEU A 1 180 ? 5.066 6.714 -19.781 1.00 63.06 180 LEU A C 1
ATOM 1443 O O . LEU A 1 180 ? 6.204 7.030 -20.152 1.00 63.06 180 LEU A O 1
ATOM 1447 N N . LEU A 1 181 ? 4.702 5.440 -19.629 1.00 68.88 181 LEU A N 1
ATOM 1448 C CA . LEU A 1 181 ? 5.563 4.352 -20.075 1.00 68.88 181 LEU A CA 1
ATOM 1449 C C . LEU A 1 181 ? 5.663 4.378 -21.609 1.00 68.88 181 LEU A C 1
ATOM 1451 O O . LEU A 1 181 ? 4.690 4.129 -22.316 1.00 68.88 181 LEU A O 1
ATOM 1455 N N . LYS A 1 182 ? 6.841 4.734 -22.127 1.00 67.94 182 LYS A N 1
ATOM 1456 C CA . LYS A 1 182 ? 7.160 4.647 -23.565 1.00 67.94 182 LYS A CA 1
ATOM 1457 C C . LYS A 1 182 ? 7.913 3.365 -23.919 1.00 67.94 182 LYS A C 1
ATOM 1459 O O . LYS A 1 182 ? 8.044 3.036 -25.093 1.00 67.94 182 LYS A O 1
ATOM 1464 N N . THR A 1 183 ? 8.426 2.675 -22.908 1.00 71.69 183 THR A N 1
ATOM 1465 C CA . THR A 1 183 ? 9.195 1.443 -23.046 1.00 71.69 183 THR A CA 1
ATOM 1466 C C . THR A 1 183 ? 8.257 0.278 -23.341 1.00 71.69 183 THR A C 1
ATOM 1468 O O . THR A 1 183 ? 7.261 0.088 -22.642 1.00 71.69 183 THR A O 1
ATOM 1471 N N . ILE A 1 184 ? 8.583 -0.511 -24.364 1.00 75.56 184 ILE A N 1
ATOM 1472 C CA . ILE A 1 184 ? 7.873 -1.751 -24.683 1.00 75.56 184 ILE A CA 1
ATOM 1473 C C . ILE A 1 184 ? 8.538 -2.878 -23.894 1.00 75.56 184 ILE A C 1
ATOM 1475 O O . ILE A 1 184 ? 9.725 -3.140 -24.074 1.00 75.56 184 ILE A O 1
ATOM 1479 N N . TYR A 1 185 ? 7.771 -3.544 -23.034 1.00 76.62 185 TYR A N 1
ATOM 1480 C CA . TYR A 1 185 ? 8.226 -4.722 -22.300 1.00 76.62 185 TYR A CA 1
ATOM 1481 C C . TYR A 1 185 ? 7.725 -5.994 -22.971 1.00 76.62 185 TYR A C 1
ATOM 1483 O O . TYR A 1 185 ? 6.578 -6.061 -23.419 1.00 76.62 185 TYR A O 1
ATOM 1491 N N . ASN A 1 186 ? 8.572 -7.023 -23.008 1.00 84.62 186 ASN A N 1
ATOM 1492 C CA . ASN A 1 186 ? 8.132 -8.354 -23.391 1.00 84.62 186 ASN A CA 1
ATOM 1493 C C . ASN A 1 186 ? 7.150 -8.878 -22.333 1.00 84.62 186 ASN A C 1
ATOM 1495 O O . ASN A 1 186 ? 7.429 -8.844 -21.132 1.00 84.62 186 ASN A O 1
ATOM 1499 N N . ILE A 1 187 ? 5.997 -9.374 -22.780 1.00 85.06 187 ILE A N 1
ATOM 1500 C CA . ILE A 1 187 ? 4.957 -9.890 -21.887 1.00 85.06 187 ILE A CA 1
ATOM 1501 C C . ILE A 1 187 ? 5.435 -11.086 -21.054 1.00 85.06 187 ILE A C 1
ATOM 1503 O O . ILE A 1 187 ? 5.002 -11.232 -19.915 1.00 85.06 187 ILE A O 1
ATOM 1507 N N . ASN A 1 188 ? 6.349 -11.904 -21.580 1.00 89.31 188 ASN A N 1
ATOM 1508 C CA . ASN A 1 188 ? 6.904 -13.052 -20.866 1.00 89.31 188 ASN A CA 1
ATOM 1509 C C . ASN A 1 188 ? 7.828 -12.603 -19.734 1.00 89.31 188 ASN A C 1
ATOM 1511 O O . ASN A 1 188 ? 7.727 -13.129 -18.628 1.00 89.31 188 ASN A O 1
ATOM 1515 N N . ASP A 1 189 ? 8.665 -11.593 -19.976 1.00 88.25 189 ASP A N 1
ATOM 1516 C CA . ASP A 1 189 ? 9.543 -11.032 -18.945 1.00 88.25 189 ASP A CA 1
ATOM 1517 C C . ASP A 1 189 ? 8.696 -10.393 -17.841 1.00 88.25 189 ASP A C 1
ATOM 1519 O O . ASP A 1 189 ? 8.869 -10.690 -16.659 1.00 88.25 189 ASP A O 1
ATOM 1523 N N . PHE A 1 190 ? 7.683 -9.614 -18.228 1.00 88.50 190 PHE A N 1
ATOM 1524 C CA . PHE A 1 190 ? 6.731 -9.026 -17.290 1.00 88.50 190 PHE A CA 1
ATOM 1525 C C . PHE A 1 190 ? 5.981 -10.089 -16.469 1.00 88.50 190 PHE A C 1
ATOM 1527 O O . PHE A 1 190 ? 5.905 -9.988 -15.245 1.00 88.50 190 PHE A O 1
ATOM 1534 N N . ALA A 1 191 ? 5.477 -11.145 -17.115 1.00 90.31 191 ALA A N 1
ATOM 1535 C CA . ALA A 1 191 ? 4.796 -12.249 -16.443 1.00 90.31 191 ALA A CA 1
ATOM 1536 C C . ALA A 1 191 ? 5.730 -13.016 -15.494 1.00 90.31 191 ALA A C 1
ATOM 1538 O O . ALA A 1 191 ? 5.315 -13.377 -14.393 1.00 90.31 191 ALA A O 1
ATOM 1539 N N . SER A 1 192 ? 6.989 -13.230 -15.886 1.00 93.38 192 SER A N 1
ATOM 1540 C CA . SER A 1 192 ? 7.980 -13.923 -15.056 1.00 93.38 192 SER A CA 1
ATOM 1541 C C . SER A 1 192 ? 8.313 -13.151 -13.779 1.00 93.38 192 SER A C 1
ATOM 1543 O O . SER A 1 192 ? 8.418 -13.751 -12.711 1.00 93.38 192 SER A O 1
ATOM 1545 N N . VAL A 1 193 ? 8.397 -11.819 -13.855 1.00 93.88 193 VAL A N 1
ATOM 1546 C CA . VAL A 1 193 ? 8.590 -10.972 -12.675 1.00 93.88 193 VAL A CA 1
ATOM 1547 C C . VAL A 1 193 ? 7.343 -10.977 -11.795 1.00 93.88 193 VAL A C 1
ATOM 1549 O O . VAL A 1 193 ? 7.446 -11.147 -10.581 1.00 93.88 193 VAL A O 1
ATOM 1552 N N . LEU A 1 194 ? 6.148 -10.870 -12.385 1.00 92.94 194 LEU A N 1
ATOM 1553 C CA . LEU A 1 194 ? 4.896 -10.952 -11.627 1.00 92.94 194 LEU A CA 1
ATOM 1554 C C . LEU A 1 194 ? 4.722 -12.297 -10.907 1.00 92.94 194 LEU A C 1
ATOM 1556 O O . LEU A 1 194 ? 4.173 -12.331 -9.806 1.00 92.94 194 LEU A O 1
ATOM 1560 N N . ALA A 1 195 ? 5.224 -13.391 -11.483 1.00 94.06 195 ALA A N 1
ATOM 1561 C CA . ALA A 1 195 ? 5.184 -14.714 -10.865 1.00 94.06 195 ALA A CA 1
ATOM 1562 C C . ALA A 1 195 ? 6.006 -14.807 -9.565 1.00 94.06 195 ALA A C 1
ATOM 1564 O O . ALA A 1 195 ? 5.758 -15.699 -8.754 1.00 94.06 195 ALA A O 1
ATOM 1565 N N . GLN A 1 196 ? 6.944 -13.882 -9.325 1.00 95.56 196 GLN A N 1
ATOM 1566 C CA . GLN A 1 196 ? 7.726 -13.838 -8.083 1.00 95.56 196 GLN A CA 1
ATOM 1567 C C . GLN A 1 196 ? 6.885 -13.385 -6.878 1.00 95.56 196 GLN A C 1
ATOM 1569 O O . GLN A 1 196 ? 7.214 -13.698 -5.732 1.00 95.56 196 GLN A O 1
ATOM 1574 N N . PHE A 1 197 ? 5.757 -12.702 -7.103 1.00 95.44 197 PHE A N 1
ATOM 1575 C CA . PHE A 1 197 ? 4.853 -12.313 -6.026 1.00 95.44 197 PHE A CA 1
ATOM 1576 C C . PHE A 1 197 ? 3.944 -13.481 -5.602 1.00 95.44 197 PHE A C 1
ATOM 1578 O O . PHE A 1 197 ? 2.793 -13.593 -6.025 1.00 95.44 197 PHE A O 1
ATOM 1585 N N . SER A 1 198 ? 4.430 -14.328 -4.694 1.00 93.56 198 SER A N 1
ATOM 1586 C CA . SER A 1 198 ? 3.704 -15.520 -4.207 1.00 93.56 198 SER A CA 1
ATOM 1587 C C . SER A 1 198 ? 2.300 -15.237 -3.629 1.00 93.56 198 SER A C 1
ATOM 1589 O O . SER A 1 198 ? 1.374 -16.051 -3.751 1.00 93.56 198 SER A O 1
ATOM 1591 N N . SER A 1 199 ? 2.119 -14.066 -3.014 1.00 94.88 199 SER A N 1
ATOM 1592 C CA . SER A 1 199 ? 0.869 -13.663 -2.357 1.00 94.88 199 SER A CA 1
ATOM 1593 C C . SER A 1 199 ? -0.037 -12.785 -3.218 1.00 94.88 199 SER A C 1
ATOM 1595 O O . SER A 1 199 ? -1.154 -12.487 -2.784 1.00 94.88 199 SER A O 1
ATOM 1597 N N . LEU A 1 200 ? 0.394 -12.382 -4.419 1.00 96.00 200 LEU A N 1
ATOM 1598 C CA . LEU A 1 200 ? -0.370 -11.453 -5.248 1.00 96.00 200 LEU A CA 1
ATOM 1599 C C . LEU A 1 200 ? -1.691 -12.097 -5.680 1.00 96.00 200 LEU A C 1
ATOM 1601 O O . LEU A 1 200 ? -1.752 -13.267 -6.069 1.00 96.00 200 LEU A O 1
ATOM 1605 N N . ARG A 1 201 ? -2.777 -11.338 -5.550 1.00 95.25 201 ARG A N 1
ATOM 1606 C CA . ARG A 1 201 ? -4.139 -11.754 -5.918 1.00 95.25 201 ARG A CA 1
ATOM 1607 C C . ARG A 1 201 ? -4.809 -10.755 -6.838 1.00 95.25 201 ARG A C 1
ATOM 1609 O O . ARG A 1 201 ? -5.641 -11.143 -7.649 1.00 95.25 201 ARG A O 1
ATOM 1616 N N . VAL A 1 202 ? -4.452 -9.482 -6.705 1.00 95.75 202 VAL A N 1
ATOM 1617 C CA . VAL A 1 202 ? -5.067 -8.402 -7.462 1.00 95.75 202 VAL A CA 1
ATOM 1618 C C . VAL A 1 202 ? -3.975 -7.565 -8.108 1.00 95.75 202 VAL A C 1
ATOM 1620 O O . VAL A 1 202 ? -3.141 -6.978 -7.419 1.00 95.75 202 VAL A O 1
ATOM 1623 N N . LEU A 1 203 ? -4.005 -7.508 -9.436 1.00 94.56 203 LEU A N 1
ATOM 1624 C CA . LEU A 1 203 ? -3.151 -6.650 -10.242 1.00 94.56 203 LEU A CA 1
ATOM 1625 C C . LEU A 1 203 ? -4.026 -5.630 -10.969 1.00 94.56 203 LEU A C 1
ATOM 1627 O O . LEU A 1 203 ? -4.858 -5.994 -11.797 1.00 94.56 203 LEU A O 1
ATOM 1631 N N . PHE A 1 204 ? -3.819 -4.352 -10.676 1.00 92.81 204 PHE A N 1
ATOM 1632 C CA . PHE A 1 204 ? -4.430 -3.258 -11.417 1.00 92.81 204 PHE A CA 1
ATOM 1633 C C . PHE A 1 204 ? -3.400 -2.651 -12.355 1.00 92.81 204 PHE A C 1
ATOM 1635 O O . PHE A 1 204 ? -2.384 -2.125 -11.910 1.00 92.81 204 PHE A O 1
ATOM 1642 N N . LEU A 1 205 ? -3.683 -2.681 -13.651 1.00 89.12 205 LEU A N 1
ATOM 1643 C CA . LEU A 1 205 ? -2.871 -2.002 -14.649 1.00 89.12 205 LEU A CA 1
ATOM 1644 C C . LEU A 1 205 ? -3.651 -0.787 -15.150 1.00 89.12 205 LEU A C 1
ATOM 1646 O O . LEU A 1 205 ? -4.703 -0.923 -15.775 1.00 89.12 205 LEU A O 1
ATOM 1650 N N . LYS A 1 206 ? -3.162 0.411 -14.836 1.00 86.25 206 LYS A N 1
ATOM 1651 C CA . LYS A 1 206 ? -3.758 1.679 -15.261 1.00 86.25 206 LYS A CA 1
ATOM 1652 C C . LYS A 1 206 ? -2.908 2.280 -16.370 1.00 86.25 206 LYS A C 1
ATOM 1654 O O . LYS A 1 206 ? -1.685 2.175 -16.345 1.00 86.25 206 LYS A O 1
ATOM 1659 N N . ASN A 1 207 ? -3.567 2.928 -17.329 1.00 75.19 207 ASN A N 1
ATOM 1660 C CA . ASN A 1 207 ? -2.908 3.673 -18.407 1.00 75.19 207 ASN A CA 1
ATOM 1661 C C . ASN A 1 207 ? -1.955 2.825 -19.275 1.00 75.19 207 ASN A C 1
ATOM 1663 O O . ASN A 1 207 ? -0.985 3.329 -19.824 1.00 75.19 207 ASN A O 1
ATOM 1667 N N . VAL A 1 208 ? -2.283 1.539 -19.438 1.00 68.69 208 VAL A N 1
ATOM 1668 C CA . VAL A 1 208 ? -1.550 0.552 -20.258 1.00 68.69 208 VAL A CA 1
ATOM 1669 C C . VAL A 1 208 ? -1.647 0.852 -21.760 1.00 68.69 208 VAL A C 1
ATOM 1671 O O . VAL A 1 208 ? -0.834 0.399 -22.558 1.00 68.69 208 VAL A O 1
ATOM 1674 N N . LEU A 1 209 ? -2.660 1.615 -22.170 1.00 51.34 209 LEU A N 1
ATOM 1675 C CA . LEU A 1 209 ? -3.010 1.812 -23.571 1.00 51.34 209 LEU A CA 1
ATOM 1676 C C . LEU A 1 209 ? -2.311 3.040 -24.157 1.00 51.34 209 LEU A C 1
ATOM 1678 O O . LEU A 1 209 ? -2.912 4.102 -24.312 1.00 51.34 209 LEU A O 1
ATOM 1682 N N . ARG A 1 210 ? -1.045 2.857 -24.534 1.00 45.00 210 ARG A N 1
ATOM 1683 C CA . ARG A 1 210 ? -0.469 3.471 -25.740 1.00 45.00 210 ARG A CA 1
ATOM 1684 C C . ARG A 1 210 ? 0.402 2.437 -26.456 1.00 45.00 210 ARG A C 1
ATOM 1686 O O . ARG A 1 210 ? 1.616 2.581 -26.524 1.00 45.00 210 ARG A O 1
ATOM 1693 N N . CYS A 1 211 ? -0.233 1.383 -26.973 1.00 34.84 211 CYS A N 1
ATOM 1694 C CA . CYS A 1 211 ? 0.318 0.717 -28.152 1.00 34.84 211 CYS A CA 1
ATOM 1695 C C . CYS A 1 211 ? 0.100 1.660 -29.349 1.00 34.84 211 CYS A C 1
ATOM 1697 O O . CYS A 1 211 ? -1.040 2.104 -29.520 1.00 34.84 211 CYS A O 1
ATOM 1699 N N . PRO A 1 212 ? 1.143 2.028 -30.114 1.00 40.62 212 PRO A N 1
ATOM 1700 C CA . PRO A 1 212 ? 0.955 2.518 -31.475 1.00 40.62 212 PRO A CA 1
ATOM 1701 C C . PRO A 1 212 ? 0.328 1.443 -32.373 1.00 40.62 212 PRO A C 1
ATOM 1703 O O . PRO A 1 212 ? 0.516 0.239 -32.080 1.00 40.62 212 PRO A O 1
#

Secondary structure (DSSP, 8-state):
--S-SSS-EEEETTTTEEEE-HHHHHHHHTT----EEEES---TTTTTSHHHHT-TT--EEEEE--SS---SHHHHTTHHHH-TT--EEEEE----S--TT---HHHHHHHHHHHHTT-GGGEEEEEEEEEEPSSTT---EEEEEEEEEE-TT---HHHHHHHHHHH-TT--EEEEE-TT--PPPPHHHHHHHHTT-TT--EEEEES-----

Mean predicted aligned error: 9.96 Å